Protein AF-0000000066797629 (afdb_homodimer)

Structure (mmCIF, N/CA/C/O backbone):
data_AF-0000000066797629-model_v1
#
loop_
_entity.id
_entity.type
_entity.pdbx_description
1 polymer 'Uncharacterized protein'
#
loop_
_atom_site.group_PDB
_atom_site.id
_atom_site.type_symbol
_atom_site.label_atom_id
_atom_site.label_alt_id
_atom_site.label_comp_id
_atom_site.label_asym_id
_atom_site.label_entity_id
_atom_site.label_seq_id
_atom_site.pdbx_PDB_ins_code
_atom_site.Cartn_x
_atom_site.Cartn_y
_atom_site.Cartn_z
_atom_site.occupancy
_atom_site.B_iso_or_equiv
_atom_site.auth_seq_id
_atom_site.auth_comp_id
_atom_site.auth_asym_id
_atom_site.auth_atom_id
_atom_site.pdbx_PDB_model_num
ATOM 1 N N . MET A 1 1 ? 19.047 -12.133 -10.508 1 93.31 1 MET A N 1
ATOM 2 C CA . MET A 1 1 ? 18.156 -11.031 -10.859 1 93.31 1 MET A CA 1
ATOM 3 C C . MET A 1 1 ? 17.016 -10.922 -9.852 1 93.31 1 MET A C 1
ATOM 5 O O . MET A 1 1 ? 16.672 -9.82 -9.406 1 93.31 1 MET A O 1
ATOM 9 N N . TYR A 1 2 ? 16.688 -12.023 -9.25 1 95.62 2 TYR A N 1
ATOM 10 C CA . TYR A 1 2 ? 15.602 -12.023 -8.266 1 95.62 2 TYR A CA 1
ATOM 11 C C . TYR A 1 2 ? 15.984 -11.227 -7.027 1 95.62 2 TYR A C 1
ATOM 13 O O . TYR A 1 2 ? 15.273 -10.305 -6.629 1 95.62 2 TYR A O 1
ATOM 21 N N . PHE A 1 3 ? 17.141 -11.43 -6.496 1 96.25 3 PHE A N 1
ATOM 22 C CA . PHE A 1 3 ? 17.547 -10.812 -5.234 1 96.25 3 PHE A CA 1
ATOM 23 C C . PHE A 1 3 ? 17.859 -9.328 -5.434 1 96.25 3 PHE A C 1
ATOM 25 O O . PHE A 1 3 ? 17.609 -8.516 -4.535 1 96.25 3 PHE A O 1
ATOM 32 N N . VAL A 1 4 ? 18.375 -8.969 -6.559 1 96.94 4 VAL A N 1
ATOM 33 C CA . VAL A 1 4 ? 18.656 -7.562 -6.84 1 96.94 4 VAL A CA 1
ATOM 34 C C . VAL A 1 4 ? 17.344 -6.773 -6.844 1 96.94 4 VAL A C 1
ATOM 36 O O . VAL A 1 4 ? 17.234 -5.723 -6.207 1 96.94 4 VAL A O 1
ATOM 39 N N . LEU A 1 5 ? 16.375 -7.312 -7.5 1 98.06 5 LEU A N 1
ATOM 40 C CA . LEU A 1 5 ? 15.062 -6.664 -7.543 1 98.06 5 LEU A CA 1
ATOM 41 C C . LEU A 1 5 ? 14.43 -6.629 -6.156 1 98.06 5 LEU A C 1
ATOM 43 O O . LEU A 1 5 ? 13.867 -5.605 -5.754 1 98.06 5 LEU A O 1
ATOM 47 N N . ALA A 1 6 ? 14.555 -7.73 -5.477 1 97.75 6 ALA A N 1
ATOM 48 C CA . ALA A 1 6 ? 13.977 -7.812 -4.137 1 97.75 6 ALA A CA 1
ATOM 49 C C . ALA A 1 6 ? 14.602 -6.781 -3.205 1 97.75 6 ALA A C 1
ATOM 51 O O . ALA A 1 6 ? 13.898 -6.07 -2.486 1 97.75 6 ALA A O 1
ATOM 52 N N . ILE A 1 7 ? 15.875 -6.688 -3.236 1 97.5 7 ILE A N 1
ATOM 53 C CA . ILE A 1 7 ? 16.594 -5.77 -2.361 1 97.5 7 ILE A CA 1
ATOM 54 C C . ILE A 1 7 ? 16.203 -4.328 -2.695 1 97.5 7 ILE A C 1
ATOM 56 O O . ILE A 1 7 ? 15.953 -3.521 -1.798 1 97.5 7 ILE A O 1
ATOM 60 N N . PHE A 1 8 ? 16.141 -4.012 -3.883 1 97.62 8 PHE A N 1
ATOM 61 C CA . PHE A 1 8 ? 15.797 -2.645 -4.262 1 97.62 8 PHE A CA 1
ATOM 62 C C . PHE A 1 8 ? 14.352 -2.33 -3.906 1 97.62 8 PHE A C 1
ATOM 64 O O . PHE A 1 8 ? 14.023 -1.195 -3.553 1 97.62 8 PHE A O 1
ATOM 71 N N . THR A 1 9 ? 13.516 -3.316 -4.078 1 98.19 9 THR A N 1
ATOM 72 C CA . THR A 1 9 ? 12.133 -3.131 -3.656 1 98.19 9 THR A CA 1
ATOM 73 C C . THR A 1 9 ? 12.062 -2.85 -2.158 1 98.19 9 THR A C 1
ATOM 75 O O . THR A 1 9 ? 11.281 -1.998 -1.72 1 98.19 9 THR A O 1
ATOM 78 N N . ILE A 1 10 ? 12.891 -3.514 -1.388 1 98 10 ILE A N 1
ATOM 79 C CA . ILE A 1 10 ? 12.961 -3.279 0.051 1 98 10 ILE A CA 1
ATOM 80 C C . ILE A 1 10 ? 13.469 -1.866 0.321 1 98 10 ILE A C 1
ATOM 82 O O . ILE A 1 10 ? 12.961 -1.176 1.208 1 98 10 ILE A O 1
ATOM 86 N N . ILE A 1 11 ? 14.414 -1.466 -0.438 1 97.19 11 ILE A N 1
ATOM 87 C CA . ILE A 1 11 ? 14.938 -0.111 -0.299 1 97.19 11 ILE A CA 1
ATOM 88 C C . ILE A 1 11 ? 13.828 0.902 -0.57 1 97.19 11 ILE A C 1
ATOM 90 O O . ILE A 1 11 ? 13.617 1.831 0.214 1 97.19 11 ILE A O 1
ATOM 94 N N . SER A 1 12 ? 13.125 0.699 -1.649 1 97.31 12 SER A N 1
ATOM 95 C CA . SER A 1 12 ? 12.016 1.578 -2 1 97.31 12 SER A CA 1
ATOM 96 C C . SER A 1 12 ? 10.977 1.629 -0.885 1 97.31 12 SER A C 1
ATOM 98 O O . SER A 1 12 ? 10.516 2.709 -0.51 1 97.31 12 SER A O 1
ATOM 100 N N . ALA A 1 13 ? 10.664 0.461 -0.376 1 97.94 13 ALA A N 1
ATOM 101 C CA . ALA A 1 13 ? 9.672 0.378 0.692 1 97.94 13 ALA A CA 1
ATOM 102 C C . ALA A 1 13 ? 10.195 1.013 1.978 1 97.94 13 ALA A C 1
ATOM 104 O O . ALA A 1 13 ? 9.43 1.607 2.74 1 97.94 13 ALA A O 1
ATOM 105 N N . SER A 1 14 ? 11.477 0.917 2.23 1 96.81 14 SER A N 1
ATOM 106 C CA . SER A 1 14 ? 12.086 1.516 3.412 1 96.81 14 SER A CA 1
ATOM 107 C C . SER A 1 14 ? 12.047 3.039 3.342 1 96.81 14 SER A C 1
ATOM 109 O O . SER A 1 14 ? 11.828 3.707 4.355 1 96.81 14 SER A O 1
ATOM 111 N N . VAL A 1 15 ? 12.297 3.535 2.213 1 95.19 15 VAL A N 1
ATOM 112 C CA . VAL A 1 15 ? 12.242 4.98 2.018 1 95.19 15 VAL A CA 1
ATOM 113 C C . VAL A 1 15 ? 10.828 5.484 2.312 1 95.19 15 VAL A C 1
ATOM 115 O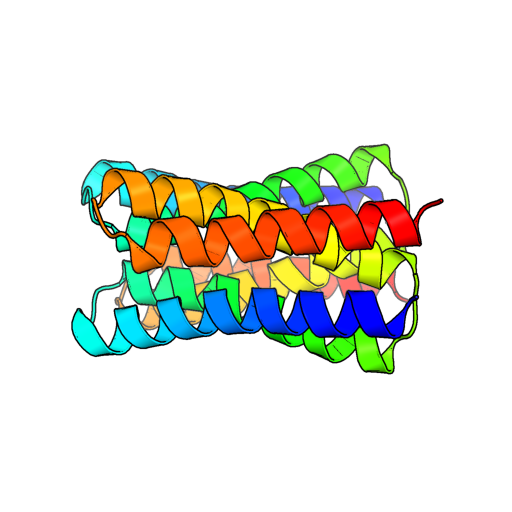 O . VAL A 1 15 ? 10.656 6.461 3.043 1 95.19 15 VAL A O 1
ATOM 118 N N . SER A 1 16 ? 9.844 4.848 1.756 1 95.62 16 SER A N 1
ATOM 119 C CA . SER A 1 16 ? 8.453 5.219 1.995 1 95.62 16 SER A CA 1
ATOM 120 C C . SER A 1 16 ? 8.102 5.133 3.479 1 95.62 16 SER A C 1
ATOM 122 O O . SER A 1 16 ? 7.473 6.039 4.023 1 95.62 16 SER A O 1
ATOM 124 N N . LEU A 1 17 ? 8.531 4.047 4.098 1 96.06 17 LEU A N 1
ATOM 125 C CA . LEU A 1 17 ? 8.281 3.867 5.523 1 96.06 17 LEU A CA 1
ATOM 126 C C . LEU A 1 17 ? 9 4.938 6.336 1 96.06 17 LEU A C 1
ATOM 128 O O . LEU A 1 17 ? 8.43 5.484 7.289 1 96.06 17 LEU A O 1
ATOM 132 N N . GLY A 1 18 ? 10.203 5.188 5.926 1 94.31 18 GLY A N 1
ATOM 133 C CA . GLY A 1 18 ? 10.953 6.227 6.605 1 94.31 18 GLY A CA 1
ATOM 134 C C . GLY A 1 18 ? 10.258 7.578 6.582 1 94.31 18 GLY A C 1
ATOM 135 O O . GLY A 1 18 ? 10.164 8.25 7.609 1 94.31 18 GLY A O 1
ATOM 136 N N . TYR A 1 19 ? 9.766 7.992 5.488 1 91.75 19 TYR A N 1
ATOM 137 C CA . TYR A 1 19 ? 9.031 9.25 5.355 1 91.75 19 TYR A CA 1
ATOM 138 C C . TYR A 1 19 ? 7.789 9.25 6.234 1 91.75 19 TYR A C 1
ATOM 140 O O . TYR A 1 19 ? 7.457 10.266 6.852 1 91.75 19 TYR A O 1
ATOM 148 N N . SER A 1 20 ? 7.109 8.188 6.258 1 94.19 20 SER A N 1
ATOM 149 C CA . SER A 1 20 ? 5.883 8.109 7.039 1 94.19 20 SER A CA 1
ATOM 150 C C . SER A 1 20 ? 6.172 8.18 8.531 1 94.19 20 SER A C 1
ATOM 152 O O . SER A 1 20 ? 5.426 8.812 9.289 1 94.19 20 SER A O 1
ATOM 154 N N . ILE A 1 21 ? 7.234 7.535 8.953 1 94.62 21 ILE A N 1
ATOM 155 C CA . ILE A 1 21 ? 7.629 7.59 10.359 1 94.62 21 ILE A CA 1
ATOM 156 C C . ILE A 1 21 ? 8.016 9.016 10.734 1 94.62 21 ILE A C 1
ATOM 158 O O . ILE A 1 21 ? 7.629 9.516 11.789 1 94.62 21 ILE A O 1
ATOM 162 N N . GLN A 1 22 ? 8.758 9.656 9.859 1 92.75 22 GLN A N 1
ATOM 163 C CA . GLN A 1 22 ? 9.148 11.039 10.086 1 92.75 22 GLN A CA 1
ATOM 164 C C . GLN A 1 22 ? 7.934 11.953 10.18 1 92.75 22 GLN A C 1
ATOM 166 O O . GLN A 1 22 ? 7.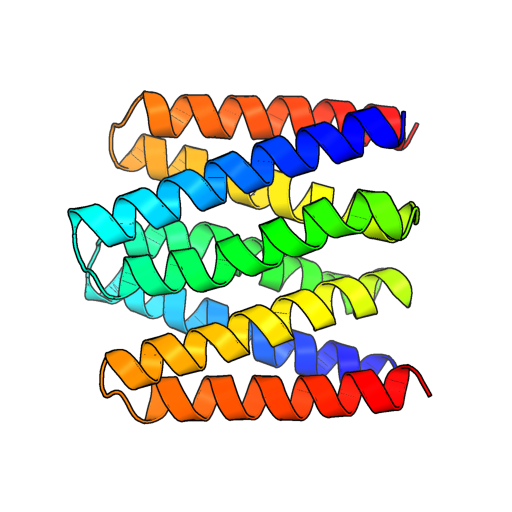891 12.859 11.016 1 92.75 22 GLN A O 1
ATOM 171 N N . ALA A 1 23 ? 6.961 11.75 9.32 1 91.19 23 ALA A N 1
ATOM 172 C CA . ALA A 1 23 ? 5.734 12.547 9.336 1 91.19 23 ALA A CA 1
ATOM 173 C C . ALA A 1 23 ? 4.977 12.367 10.648 1 91.19 23 ALA A C 1
ATOM 175 O O . ALA A 1 23 ? 4.422 13.32 11.188 1 91.19 23 ALA A O 1
ATOM 176 N N . CYS A 1 24 ? 4.953 11.164 11.203 1 92.12 24 CYS A N 1
ATOM 177 C CA . CYS A 1 24 ? 4.289 10.875 12.469 1 92.12 24 CYS A CA 1
ATOM 178 C C . CYS A 1 24 ? 5.004 11.555 13.625 1 92.12 24 CYS A C 1
ATOM 180 O O . CYS A 1 24 ? 4.359 12.062 14.547 1 92.12 24 CYS A O 1
ATOM 182 N N . ALA A 1 25 ? 6.281 11.594 13.531 1 92.62 25 ALA A N 1
ATOM 183 C CA . ALA A 1 25 ? 7.09 12.172 14.602 1 92.62 25 ALA A CA 1
ATOM 184 C C . ALA A 1 25 ? 7.035 13.695 14.578 1 92.62 25 ALA A C 1
ATOM 186 O O . ALA A 1 25 ? 7.031 14.336 15.633 1 92.62 25 ALA A O 1
ATOM 187 N N . SER A 1 26 ? 6.871 14.289 13.406 1 88.88 26 SER A N 1
ATOM 188 C CA . SER A 1 26 ? 6.973 15.742 13.281 1 88.88 26 SER A CA 1
ATOM 189 C C . SER A 1 26 ? 5.609 16.406 13.422 1 88.88 26 SER A C 1
ATOM 191 O O . SER A 1 26 ? 5.504 17.531 13.93 1 88.88 26 SER A O 1
ATOM 193 N N . SER A 1 27 ? 4.535 15.938 13 1 84.12 27 SER A N 1
ATOM 194 C CA . SER A 1 27 ? 3.271 16.656 12.938 1 84.12 27 SER A CA 1
ATOM 195 C C . SER A 1 27 ? 2.229 16.047 13.859 1 84.12 27 SER A C 1
ATOM 197 O O . SER A 1 27 ? 1.286 16.719 14.281 1 84.12 27 SER A O 1
ATOM 199 N N . HIS A 1 28 ? 2.33 14.875 14.328 1 82.56 28 HIS A N 1
ATOM 200 C CA . HIS A 1 28 ? 1.327 14.125 15.07 1 82.56 28 HIS A CA 1
ATOM 201 C C . HIS A 1 28 ? -0.043 14.227 14.406 1 82.56 28 HIS A C 1
ATOM 203 O O . HIS A 1 28 ? -1.065 14.289 15.094 1 82.56 28 HIS A O 1
ATOM 209 N N . ASN A 1 29 ? -0.06 14.43 13.125 1 89 29 ASN A N 1
ATOM 210 C CA . ASN A 1 29 ? -1.275 14.5 12.32 1 89 29 ASN A CA 1
ATOM 211 C C . ASN A 1 29 ? -1.834 13.109 12.031 1 89 29 ASN A C 1
ATOM 213 O O . ASN A 1 29 ? -1.077 12.172 11.758 1 89 29 ASN A O 1
ATOM 217 N N . ILE A 1 30 ? -3.115 13.023 12.023 1 91.44 30 ILE A N 1
ATOM 218 C CA . ILE A 1 30 ? -3.795 11.742 11.859 1 91.44 30 ILE A CA 1
ATOM 219 C C . ILE A 1 30 ? -3.506 11.18 10.477 1 91.44 30 ILE A C 1
ATOM 221 O O . ILE A 1 30 ? -3.365 9.969 10.305 1 91.44 30 ILE A O 1
ATOM 225 N N . ASN A 1 31 ? -3.391 12.016 9.539 1 92.62 31 ASN A N 1
ATOM 226 C CA . ASN A 1 31 ? -3.102 11.578 8.172 1 92.62 31 ASN A CA 1
ATOM 227 C C . ASN A 1 31 ? -1.725 10.93 8.07 1 92.62 31 ASN A C 1
ATOM 229 O O . ASN A 1 31 ? -1.511 10.047 7.242 1 92.62 31 ASN A O 1
ATOM 233 N N . ALA A 1 32 ? -0.831 11.352 8.922 1 93.38 32 ALA A N 1
ATOM 234 C CA . ALA A 1 32 ? 0.488 10.719 8.961 1 93.38 32 ALA A CA 1
ATOM 235 C C . ALA A 1 32 ? 0.395 9.281 9.461 1 93.38 32 ALA A C 1
ATOM 237 O O . ALA A 1 32 ? 1.104 8.398 8.969 1 93.38 32 ALA A O 1
ATOM 238 N N . TYR A 1 33 ? -0.462 9.086 10.359 1 94.31 33 TYR A N 1
ATOM 239 C CA . TYR A 1 33 ? -0.668 7.734 10.875 1 94.31 33 TYR A CA 1
ATOM 240 C C . TYR A 1 33 ? -1.281 6.832 9.805 1 94.31 33 TYR A C 1
ATOM 242 O O . TYR A 1 33 ? -0.933 5.652 9.703 1 94.31 33 TYR A O 1
ATOM 250 N N . TYR A 1 34 ? -2.104 7.398 9.031 1 93.56 34 TYR A N 1
ATOM 251 C CA . TYR A 1 34 ? -2.697 6.621 7.949 1 93.56 34 TYR A CA 1
ATOM 252 C C . TYR A 1 34 ? -1.669 6.32 6.867 1 93.56 34 TYR A C 1
ATOM 254 O O . TYR A 1 34 ? -1.696 5.246 6.262 1 93.56 34 TYR A O 1
ATOM 262 N N . ALA A 1 35 ? -0.84 7.238 6.605 1 94.12 35 ALA A N 1
ATOM 263 C CA . ALA A 1 35 ? 0.252 6.969 5.676 1 94.12 35 ALA A CA 1
ATOM 264 C C . ALA A 1 35 ? 1.147 5.844 6.188 1 94.12 35 ALA A C 1
ATOM 266 O O . ALA A 1 35 ? 1.582 4.988 5.418 1 94.12 35 ALA A O 1
ATOM 267 N N . LEU A 1 36 ? 1.369 5.828 7.449 1 95 36 LEU A N 1
ATOM 268 C CA . LEU A 1 36 ? 2.178 4.789 8.078 1 95 36 LEU A CA 1
ATOM 269 C C . LEU A 1 36 ? 1.483 3.434 7.996 1 95 36 LEU A C 1
ATOM 271 O O . LEU A 1 36 ? 2.135 2.41 7.773 1 95 36 LEU A O 1
ATOM 275 N N . SER A 1 37 ? 0.22 3.467 8.141 1 96 37 SER A N 1
ATOM 276 C CA . SER A 1 37 ? -0.553 2.23 8.102 1 96 37 SER A CA 1
ATOM 277 C C . SER A 1 37 ? -0.473 1.571 6.727 1 96 37 SER A C 1
ATOM 279 O O . SER A 1 37 ? -0.645 0.356 6.605 1 96 37 SER A O 1
ATOM 281 N N . ARG A 1 38 ? -0.206 2.24 5.656 1 96.69 38 ARG A N 1
ATOM 282 C CA . ARG A 1 38 ? -0.088 1.702 4.305 1 96.69 38 ARG A CA 1
ATOM 283 C C . ARG A 1 38 ? 1.36 1.353 3.98 1 96.69 38 ARG A C 1
ATOM 285 O O . ARG A 1 38 ? 1.628 0.351 3.314 1 96.69 38 ARG A O 1
ATOM 292 N N . SER A 1 39 ? 2.266 2.076 4.594 1 97.69 39 SER A N 1
ATOM 293 C CA . SER A 1 39 ? 3.682 1.891 4.297 1 97.69 39 SER A CA 1
ATOM 294 C C . SER A 1 39 ? 4.242 0.672 5.02 1 97.69 39 SER A C 1
ATOM 296 O O . SER A 1 39 ? 5.082 -0.048 4.477 1 97.69 39 SER A O 1
ATOM 298 N N . LEU A 1 40 ? 3.752 0.447 6.172 1 97.44 40 LEU A N 1
ATOM 299 C CA . LEU A 1 40 ? 4.277 -0.65 6.98 1 97.44 40 LEU A CA 1
ATOM 300 C C . LEU A 1 40 ? 3.967 -1.996 6.336 1 97.44 40 LEU A C 1
ATOM 302 O O . LEU A 1 40 ? 4.859 -2.83 6.164 1 97.44 40 LEU A O 1
ATOM 306 N N . PRO A 1 41 ? 2.754 -2.234 5.945 1 98.06 41 PRO A N 1
ATOM 307 C CA . PRO A 1 41 ? 2.469 -3.508 5.277 1 98.06 41 PRO A CA 1
ATOM 308 C C . PRO A 1 41 ? 3.287 -3.703 4.004 1 98.06 41 PRO A C 1
ATOM 310 O O . PRO A 1 41 ? 3.789 -4.801 3.752 1 98.06 41 PRO A O 1
ATOM 313 N N . LEU A 1 42 ? 3.43 -2.688 3.221 1 97.94 42 LEU A N 1
ATOM 314 C CA . LEU A 1 42 ? 4.207 -2.789 1.992 1 97.94 42 LEU A CA 1
ATOM 315 C C . LEU A 1 42 ? 5.66 -3.141 2.297 1 97.94 42 LEU A C 1
ATOM 317 O O . LEU A 1 42 ? 6.27 -3.955 1.599 1 97.94 42 LEU A O 1
ATOM 321 N N . PHE A 1 43 ? 6.18 -2.561 3.375 1 98.31 43 PHE A N 1
ATOM 322 C CA . PHE A 1 43 ? 7.547 -2.861 3.791 1 98.31 43 PHE A CA 1
ATOM 323 C C . PHE A 1 43 ? 7.668 -4.316 4.234 1 98.31 43 PHE A C 1
ATOM 325 O O . PHE A 1 43 ? 8.602 -5.012 3.838 1 98.31 43 PHE A O 1
ATOM 332 N N . LEU A 1 44 ? 6.746 -4.746 4.992 1 98.06 44 LEU A N 1
ATOM 333 C CA . LEU A 1 44 ? 6.754 -6.121 5.48 1 98.06 44 LEU A CA 1
ATOM 334 C C . LEU A 1 44 ? 6.672 -7.109 4.324 1 98.06 44 LEU A C 1
ATOM 336 O O . LEU A 1 44 ? 7.41 -8.102 4.297 1 98.06 44 LEU A O 1
ATOM 340 N N . LEU A 1 45 ? 5.816 -6.84 3.373 1 97.69 45 LEU A N 1
ATOM 341 C CA . LEU A 1 45 ? 5.672 -7.727 2.223 1 97.69 45 LEU A CA 1
ATOM 342 C C . LEU A 1 45 ? 6.941 -7.727 1.376 1 97.69 45 LEU A C 1
ATOM 344 O O . LEU A 1 45 ? 7.332 -8.758 0.832 1 97.69 45 LEU A O 1
ATOM 348 N N . ALA A 1 46 ? 7.543 -6.559 1.301 1 98.06 46 ALA A N 1
ATOM 349 C CA . ALA A 1 46 ? 8.812 -6.496 0.575 1 98.06 46 ALA A CA 1
ATOM 350 C C . ALA A 1 46 ? 9.867 -7.379 1.237 1 98.06 46 ALA A C 1
ATOM 352 O O . ALA A 1 46 ? 10.594 -8.102 0.556 1 98.06 46 ALA A O 1
ATOM 353 N N . ILE A 1 47 ? 9.961 -7.348 2.541 1 97.5 47 ILE A N 1
ATOM 354 C CA . ILE A 1 47 ? 10.906 -8.172 3.277 1 97.5 47 ILE A CA 1
ATOM 355 C C . ILE A 1 47 ? 10.578 -9.648 3.07 1 97.5 47 ILE A C 1
ATOM 357 O O . ILE A 1 47 ? 11.477 -10.477 2.885 1 97.5 47 ILE A O 1
ATOM 361 N N . PHE A 1 48 ? 9.32 -9.93 3.023 1 96.5 48 PHE A N 1
ATOM 362 C CA . PHE A 1 48 ? 8.883 -11.312 2.912 1 96.5 48 PHE A CA 1
ATOM 363 C C . PHE A 1 48 ? 9.211 -11.875 1.535 1 96.5 48 PHE A C 1
ATOM 365 O O . PHE A 1 48 ? 9.242 -13.094 1.349 1 96.5 48 PHE A O 1
ATOM 372 N N . SER A 1 49 ? 9.383 -11.008 0.582 1 95.69 49 SER A N 1
ATOM 373 C CA . SER A 1 49 ? 9.758 -11.469 -0.75 1 95.69 49 SER A CA 1
ATOM 374 C C . SER A 1 49 ? 11.086 -12.219 -0.721 1 95.69 49 SER A C 1
ATOM 376 O O . SER A 1 49 ? 11.352 -13.047 -1.595 1 95.69 49 SER A O 1
ATOM 378 N N . LEU A 1 50 ? 11.922 -11.961 0.283 1 94.75 50 LEU A N 1
ATOM 379 C CA . LEU A 1 50 ? 13.203 -12.641 0.417 1 94.75 50 LEU A CA 1
ATOM 380 C C . LEU A 1 50 ? 13.008 -14.078 0.883 1 94.75 50 LEU A C 1
ATOM 382 O O . LEU A 1 50 ? 13.883 -14.93 0.668 1 94.75 50 LEU A O 1
ATOM 386 N N . VAL A 1 51 ? 11.914 -14.359 1.507 1 92.25 51 VAL A N 1
ATOM 387 C CA . VAL A 1 51 ? 11.664 -15.664 2.109 1 92.25 51 VAL A CA 1
ATOM 388 C C . VAL A 1 51 ? 10.805 -16.516 1.177 1 92.25 51 VAL A C 1
ATOM 390 O O . VAL A 1 51 ? 11.094 -17.688 0.951 1 92.25 51 VAL A O 1
ATOM 393 N N . ILE A 1 52 ? 9.758 -16 0.6 1 87.69 52 ILE A N 1
ATOM 394 C CA . ILE A 1 52 ? 8.789 -16.734 -0.205 1 87.69 52 ILE A CA 1
ATOM 395 C C . ILE A 1 52 ? 9.414 -17.125 -1.542 1 87.69 52 ILE A C 1
ATOM 397 O O . ILE A 1 52 ? 9.086 -18.172 -2.104 1 87.69 52 ILE A O 1
ATOM 401 N N . HIS A 1 53 ? 10.312 -16.469 -2.035 1 90.62 53 HIS A N 1
ATOM 402 C CA . HIS A 1 53 ? 11.016 -16.688 -3.299 1 90.62 53 HIS A CA 1
ATOM 403 C C . HIS A 1 53 ? 10.031 -17 -4.422 1 90.62 53 HIS A C 1
ATOM 405 O O . HIS A 1 53 ? 10.188 -18 -5.129 1 90.62 53 HIS A O 1
ATOM 411 N N . SER A 1 54 ? 8.969 -16.297 -4.59 1 94.38 54 SER A N 1
ATOM 412 C CA . SER A 1 54 ? 7.992 -16.359 -5.668 1 94.38 54 SER A CA 1
ATOM 413 C C . SER A 1 54 ? 8.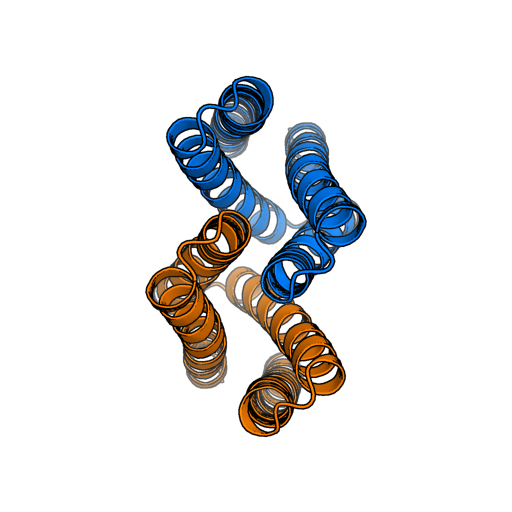109 -15.141 -6.586 1 94.38 54 SER A C 1
ATOM 415 O O . SER A 1 54 ? 8.086 -14 -6.121 1 94.38 54 SER A O 1
ATOM 417 N N . ALA A 1 55 ? 8.25 -15.523 -7.859 1 95.44 55 ALA A N 1
ATOM 418 C CA . ALA A 1 55 ? 8.422 -14.445 -8.836 1 95.44 55 ALA A CA 1
ATOM 419 C C . ALA A 1 55 ? 7.188 -13.539 -8.867 1 95.44 55 ALA A C 1
ATOM 421 O O . ALA A 1 55 ? 7.312 -12.312 -8.891 1 95.44 55 ALA A O 1
ATOM 422 N N . ILE A 1 56 ? 6.031 -14.109 -8.859 1 95.56 56 ILE A N 1
ATOM 423 C CA . ILE A 1 56 ? 4.793 -13.344 -8.961 1 95.56 56 ILE A CA 1
ATOM 424 C C . ILE A 1 56 ? 4.629 -12.469 -7.723 1 95.56 56 ILE A C 1
ATOM 426 O O . ILE A 1 56 ? 4.188 -11.32 -7.82 1 95.56 56 ILE A O 1
ATOM 430 N N . PHE A 1 57 ? 4.965 -12.992 -6.59 1 96.06 57 PHE A N 1
ATOM 431 C CA . PHE A 1 57 ? 4.93 -12.234 -5.344 1 96.06 57 PHE A CA 1
ATOM 432 C C . PHE A 1 57 ? 5.824 -11 -5.43 1 96.06 57 PHE A C 1
ATOM 434 O O . PHE A 1 57 ? 5.375 -9.883 -5.176 1 96.06 57 PHE A O 1
ATOM 441 N N . LEU A 1 58 ? 6.996 -11.258 -5.852 1 97.38 58 LEU A N 1
ATOM 442 C CA . LEU A 1 58 ? 7.973 -10.18 -5.945 1 97.38 58 LEU A CA 1
ATOM 443 C C . LEU A 1 58 ? 7.547 -9.148 -6.988 1 97.38 58 LEU A C 1
ATOM 445 O O . LEU A 1 58 ? 7.637 -7.945 -6.746 1 97.38 58 LEU A O 1
ATOM 449 N N . ILE A 1 59 ? 7.098 -9.586 -8.109 1 97.38 59 ILE A N 1
ATOM 450 C CA . ILE A 1 59 ? 6.652 -8.688 -9.172 1 97.38 59 ILE A CA 1
ATOM 451 C C . ILE A 1 59 ? 5.504 -7.824 -8.664 1 97.38 59 ILE A C 1
ATOM 453 O O . ILE A 1 59 ? 5.469 -6.617 -8.922 1 97.38 59 ILE A O 1
ATOM 457 N N . THR A 1 60 ? 4.59 -8.375 -7.906 1 96.88 60 THR A N 1
ATOM 458 C CA . THR A 1 60 ? 3.426 -7.656 -7.391 1 96.88 60 THR A CA 1
ATOM 459 C C . THR A 1 60 ? 3.855 -6.531 -6.457 1 96.88 60 THR A C 1
ATOM 461 O O . THR A 1 60 ? 3.43 -5.387 -6.621 1 96.88 60 THR A O 1
ATOM 464 N N . ILE A 1 61 ? 4.703 -6.859 -5.535 1 97.81 61 ILE A N 1
ATOM 465 C CA . ILE A 1 61 ? 5.129 -5.855 -4.566 1 97.81 61 ILE A CA 1
ATOM 466 C C . ILE A 1 61 ? 6.012 -4.816 -5.254 1 97.81 61 ILE A C 1
ATOM 468 O O . ILE A 1 61 ? 5.965 -3.633 -4.918 1 97.81 61 ILE A O 1
ATOM 472 N N . SER A 1 62 ? 6.793 -5.242 -6.191 1 98.25 62 SER A N 1
ATOM 473 C CA . SER A 1 62 ? 7.629 -4.309 -6.938 1 98.25 62 SER A CA 1
ATOM 474 C C . SER A 1 62 ? 6.785 -3.291 -7.695 1 98.25 62 SER A C 1
ATOM 476 O O . SER A 1 62 ? 7.074 -2.092 -7.664 1 98.25 62 SER A O 1
ATOM 478 N N . ILE A 1 63 ? 5.773 -3.756 -8.312 1 97.81 63 ILE A N 1
ATOM 479 C CA . ILE A 1 63 ? 4.887 -2.854 -9.039 1 97.81 63 ILE A CA 1
ATOM 480 C C . ILE A 1 63 ? 4.227 -1.881 -8.062 1 97.81 63 ILE A C 1
ATOM 482 O O . ILE A 1 63 ? 4.133 -0.683 -8.344 1 97.81 63 ILE A O 1
ATOM 486 N N . ALA A 1 64 ? 3.762 -2.406 -6.977 1 97.81 64 ALA A N 1
ATOM 487 C CA . ALA A 1 64 ? 3.156 -1.548 -5.961 1 97.81 64 ALA A CA 1
ATOM 488 C C . ALA A 1 64 ? 4.109 -0.435 -5.543 1 97.81 64 ALA A C 1
ATOM 490 O O . ALA A 1 64 ? 3.729 0.737 -5.5 1 97.81 64 ALA A O 1
ATOM 491 N N . MET A 1 65 ? 5.316 -0.777 -5.285 1 98.12 65 MET A N 1
ATOM 492 C CA . MET A 1 65 ? 6.277 0.192 -4.766 1 98.12 65 MET A CA 1
ATOM 493 C C . MET A 1 65 ? 6.695 1.178 -5.852 1 98.12 65 MET A C 1
ATOM 495 O O . MET A 1 65 ? 6.957 2.348 -5.566 1 98.12 65 MET A O 1
ATOM 499 N N . ILE A 1 66 ? 6.809 0.736 -7.082 1 98.31 66 ILE A N 1
ATOM 500 C CA . ILE A 1 66 ? 7.113 1.633 -8.188 1 98.31 66 ILE A CA 1
ATOM 501 C C . ILE A 1 66 ? 6.035 2.709 -8.297 1 98.31 66 ILE A C 1
ATOM 503 O O . ILE A 1 66 ? 6.344 3.896 -8.414 1 98.31 66 ILE A O 1
ATOM 507 N N . LEU A 1 67 ? 4.816 2.305 -8.195 1 97.56 67 LEU A N 1
ATOM 508 C CA . LEU A 1 67 ? 3.703 3.24 -8.289 1 97.56 67 LEU A CA 1
ATOM 509 C C . LEU A 1 67 ? 3.676 4.176 -7.09 1 97.56 67 LEU A C 1
ATOM 511 O O . LEU A 1 67 ? 3.486 5.387 -7.242 1 97.56 67 LEU A O 1
ATOM 515 N N . VAL A 1 68 ? 3.859 3.641 -5.918 1 97.62 68 VAL A N 1
ATOM 516 C CA . VAL A 1 68 ? 3.854 4.43 -4.6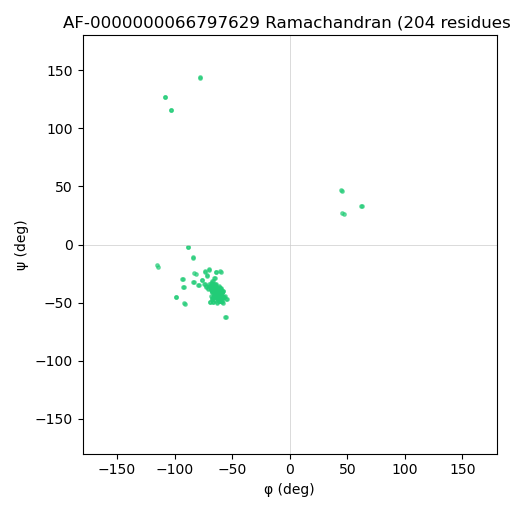91 1 97.62 68 VAL A CA 1
ATOM 517 C C . VAL A 1 68 ? 4.949 5.492 -4.754 1 97.62 68 VAL A C 1
ATOM 519 O O . VAL A 1 68 ? 4.691 6.672 -4.508 1 97.62 68 VAL A O 1
ATOM 522 N N . GLN A 1 69 ? 6.125 5.062 -5.125 1 97.56 69 GLN A N 1
ATOM 523 C CA . GLN A 1 69 ? 7.25 5.988 -5.148 1 97.56 69 GLN A CA 1
ATOM 524 C C . GLN A 1 69 ? 7.078 7.035 -6.246 1 97.56 69 GLN A C 1
ATOM 526 O O . GLN A 1 69 ? 7.477 8.188 -6.078 1 97.56 69 GLN A O 1
ATOM 531 N N . PHE A 1 70 ? 6.527 6.672 -7.312 1 97.44 70 PHE A N 1
ATOM 532 C CA . PHE A 1 70 ? 6.246 7.629 -8.375 1 97.44 70 PHE A CA 1
ATOM 533 C C . PHE A 1 70 ? 5.262 8.695 -7.902 1 97.44 70 PHE A C 1
ATOM 535 O O . PHE A 1 70 ? 5.48 9.891 -8.117 1 97.44 70 PHE A O 1
ATOM 542 N N . LEU A 1 71 ? 4.254 8.312 -7.266 1 96.75 71 LEU A N 1
ATOM 543 C CA . LEU A 1 71 ? 3.252 9.242 -6.75 1 96.75 71 LEU A CA 1
ATOM 544 C C . LEU A 1 71 ? 3.826 10.094 -5.625 1 96.75 71 LEU A C 1
ATOM 546 O O . LEU A 1 71 ? 3.5 11.281 -5.508 1 96.75 71 LEU A O 1
ATOM 550 N N . ASP A 1 72 ? 4.641 9.43 -4.824 1 96.38 72 ASP A N 1
ATOM 551 C CA . ASP A 1 72 ? 5.312 10.195 -3.779 1 96.38 72 ASP A CA 1
ATOM 552 C C . ASP A 1 72 ? 6.148 11.328 -4.375 1 96.38 72 ASP A C 1
ATOM 554 O O . ASP A 1 72 ? 6.23 12.414 -3.799 1 96.38 72 ASP A O 1
ATOM 558 N N . ALA A 1 73 ? 6.773 11.023 -5.438 1 96.19 73 ALA A N 1
ATOM 559 C CA . ALA A 1 73 ? 7.57 12.047 -6.105 1 96.19 73 ALA A CA 1
ATOM 560 C C . ALA A 1 73 ? 6.695 13.227 -6.539 1 96.19 73 ALA A C 1
ATOM 562 O O . ALA A 1 73 ? 7.109 14.383 -6.438 1 96.19 73 ALA A O 1
ATOM 563 N N . ILE A 1 74 ? 5.559 12.977 -6.996 1 95.81 74 ILE A N 1
ATOM 564 C CA . ILE A 1 74 ? 4.617 14.016 -7.406 1 95.81 74 ILE A CA 1
ATOM 565 C C . ILE A 1 74 ? 4.199 14.836 -6.191 1 95.81 74 ILE A C 1
ATOM 567 O O . ILE A 1 74 ? 4.125 16.062 -6.266 1 95.81 74 ILE A O 1
ATOM 571 N N . VAL A 1 75 ? 3.924 14.172 -5.086 1 94.44 75 VAL A N 1
ATOM 572 C CA . VAL A 1 75 ? 3.555 14.859 -3.857 1 94.44 75 VAL A CA 1
ATOM 573 C C . VAL A 1 75 ? 4.719 15.727 -3.381 1 94.44 75 VAL A C 1
ATOM 575 O O . VAL A 1 75 ? 4.52 16.859 -2.959 1 94.44 75 VAL A O 1
ATOM 578 N N . GLY A 1 76 ? 5.883 15.078 -3.479 1 93.88 76 GLY A N 1
ATOM 579 C CA . GLY A 1 76 ? 7.062 15.852 -3.129 1 93.88 76 GLY A CA 1
ATOM 580 C C . GLY A 1 76 ? 7.23 17.094 -3.977 1 93.88 76 GLY A C 1
ATOM 581 O O . GLY A 1 76 ? 7.609 18.156 -3.467 1 93.88 76 GLY A O 1
ATOM 582 N N . TYR A 1 77 ? 6.988 17 -5.238 1 93.56 77 TYR A N 1
ATOM 583 C CA . TYR A 1 77 ? 7.074 18.125 -6.156 1 93.56 77 TYR A CA 1
ATOM 584 C C . TYR A 1 77 ? 6.062 19.203 -5.797 1 93.56 77 TYR A C 1
ATOM 586 O O . TYR A 1 77 ? 6.387 20.406 -5.793 1 93.56 77 TYR A O 1
ATOM 594 N N . LYS A 1 78 ? 4.891 18.859 -5.441 1 90.94 78 LYS A N 1
ATOM 595 C CA . LYS A 1 78 ? 3.834 19.797 -5.07 1 90.94 78 LYS A CA 1
ATOM 596 C C . LYS A 1 78 ? 4.168 20.516 -3.766 1 90.94 78 LYS A C 1
ATOM 598 O O . LYS A 1 78 ? 3.787 21.672 -3.572 1 90.94 78 LYS A O 1
ATOM 603 N N . SER A 1 79 ? 4.871 19.859 -2.902 1 90.62 79 SER A N 1
ATOM 604 C CA . SER A 1 79 ? 5.238 20.438 -1.613 1 90.62 79 SER A CA 1
ATOM 605 C C . SER A 1 79 ? 6.547 21.203 -1.706 1 90.62 79 SER A C 1
ATOM 607 O O . SER A 1 79 ? 7.031 21.734 -0.707 1 90.62 79 SER A O 1
ATOM 609 N N . GLU A 1 80 ? 7.164 21.188 -2.92 1 91.31 80 GLU A N 1
ATOM 610 C CA . GLU A 1 80 ? 8.398 21.922 -3.193 1 91.31 80 GLU A CA 1
ATOM 611 C C . GLU A 1 80 ? 9.539 21.438 -2.316 1 91.31 80 GLU A C 1
ATOM 613 O O . GLU A 1 80 ? 10.328 22.234 -1.806 1 91.31 80 GLU A O 1
ATOM 618 N N . ASP A 1 81 ? 9.484 20.188 -2.051 1 90.94 81 ASP A N 1
ATOM 619 C CA . ASP A 1 81 ? 10.578 19.547 -1.331 1 90.94 81 ASP A CA 1
ATOM 620 C C . ASP A 1 81 ? 11.461 18.734 -2.281 1 90.94 81 ASP A C 1
ATOM 622 O O . ASP A 1 81 ? 11.023 17.734 -2.84 1 90.94 81 ASP A O 1
ATOM 626 N N . VAL A 1 82 ? 12.641 19.125 -2.414 1 89.94 82 VAL A N 1
ATOM 627 C CA . VAL A 1 82 ? 13.555 18.562 -3.402 1 89.94 82 VAL A CA 1
ATOM 628 C C . VAL A 1 82 ? 13.875 17.109 -3.047 1 89.94 82 VAL A C 1
ATOM 630 O O . VAL A 1 82 ? 13.844 16.234 -3.912 1 89.94 82 VAL A O 1
ATOM 633 N N . PHE A 1 83 ? 14.172 16.844 -1.804 1 89.5 83 PHE A N 1
ATOM 634 C CA . PHE A 1 83 ? 14.547 15.516 -1.359 1 89.5 83 PHE A CA 1
ATOM 635 C C . PHE A 1 83 ? 13.375 14.547 -1.483 1 89.5 83 PHE A C 1
ATOM 637 O O . PHE A 1 83 ? 13.547 13.406 -1.901 1 89.5 83 PHE A O 1
ATOM 644 N N . LYS A 1 84 ? 12.266 15.055 -1.276 1 90.88 84 LYS A N 1
ATOM 645 C CA . LYS A 1 84 ? 11.07 14.211 -1.328 1 90.88 84 LYS A CA 1
ATOM 646 C C . LYS A 1 84 ? 10.57 14.047 -2.762 1 90.88 84 LYS A C 1
ATOM 648 O O . LYS A 1 84 ? 9.711 13.219 -3.033 1 90.88 84 LYS A O 1
ATOM 653 N N . THR A 1 85 ? 11.086 14.805 -3.619 1 93.69 85 THR A N 1
ATOM 654 C CA . THR A 1 85 ? 10.75 14.672 -5.031 1 93.69 85 THR A CA 1
ATOM 655 C C . THR A 1 85 ? 11.719 13.727 -5.734 1 9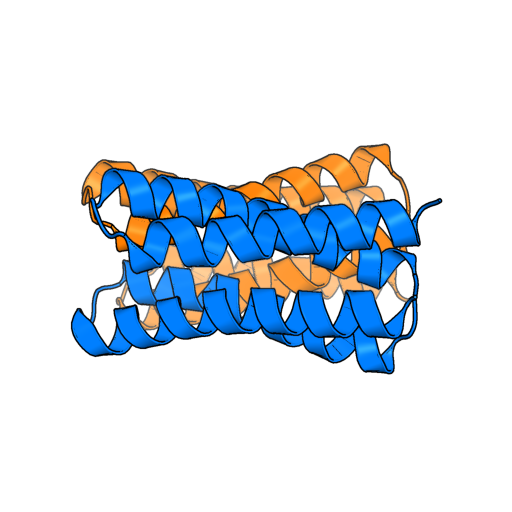3.69 85 THR A C 1
ATOM 657 O O . THR A 1 85 ? 11.312 12.703 -6.285 1 93.69 85 THR A O 1
ATOM 660 N N . TYR A 1 86 ? 12.977 13.984 -5.562 1 93.88 86 TYR A N 1
ATOM 661 C CA . TYR A 1 86 ? 13.969 13.266 -6.355 1 93.88 86 TYR A CA 1
ATOM 662 C C . TYR A 1 86 ? 14.289 11.914 -5.73 1 93.88 86 TYR A C 1
ATOM 664 O O . TYR A 1 86 ? 14.641 10.969 -6.438 1 93.88 86 TYR A O 1
ATOM 672 N N . GLY A 1 87 ? 14.234 11.82 -4.41 1 92.94 87 GLY A N 1
ATOM 673 C CA . GLY A 1 87 ? 14.453 10.539 -3.758 1 92.94 87 GLY A CA 1
ATOM 674 C C . GLY A 1 87 ? 13.516 9.453 -4.246 1 92.94 87 GLY A C 1
ATOM 675 O O . GLY A 1 87 ? 13.953 8.477 -4.867 1 92.94 87 GLY A O 1
ATOM 676 N N . PRO A 1 88 ? 12.273 9.688 -4.027 1 95.75 88 PRO A N 1
ATOM 677 C CA . PRO A 1 88 ? 11.281 8.711 -4.488 1 95.75 88 PRO A CA 1
ATOM 678 C C . PRO A 1 88 ? 11.289 8.523 -6.008 1 95.75 88 PRO A C 1
ATOM 680 O O . PRO A 1 88 ? 11.086 7.414 -6.5 1 95.75 88 PRO A O 1
ATOM 683 N N . LEU A 1 89 ? 11.516 9.555 -6.75 1 96.38 89 LEU A N 1
ATOM 684 C CA . LEU A 1 89 ? 11.57 9.445 -8.203 1 96.38 89 LEU A CA 1
ATOM 685 C C . LEU A 1 89 ? 12.695 8.516 -8.641 1 96.38 89 LEU A C 1
ATOM 687 O O . LEU A 1 89 ? 12.492 7.637 -9.484 1 96.38 89 LEU A O 1
ATOM 691 N N . ALA A 1 90 ? 13.836 8.734 -8.062 1 96 90 ALA A N 1
ATOM 692 C CA . ALA A 1 90 ? 14.984 7.895 -8.391 1 96 90 ALA A CA 1
ATOM 693 C C . ALA A 1 90 ? 14.711 6.434 -8.047 1 96 90 ALA A C 1
ATOM 695 O O . ALA A 1 90 ? 14.992 5.539 -8.852 1 96 90 ALA A O 1
ATOM 696 N N . THR A 1 91 ? 14.188 6.227 -6.895 1 96.31 91 THR A N 1
ATOM 697 C CA . THR A 1 91 ? 13.906 4.859 -6.477 1 96.31 91 THR A CA 1
ATOM 698 C C . THR A 1 91 ? 12.859 4.219 -7.387 1 96.31 91 THR A C 1
ATOM 700 O O . THR A 1 91 ? 12.969 3.039 -7.73 1 96.31 91 THR A O 1
ATOM 703 N N . SER A 1 92 ? 11.867 4.973 -7.797 1 97.44 92 SER A N 1
ATOM 704 C CA . SER A 1 92 ? 10.82 4.445 -8.672 1 97.44 92 SER A CA 1
ATOM 705 C C . SER A 1 92 ? 11.383 4.059 -10.031 1 97.44 92 SER A C 1
ATOM 707 O O . SER A 1 92 ? 11.078 2.982 -10.555 1 97.44 92 SER A O 1
ATOM 709 N N . VAL A 1 93 ? 12.227 4.863 -10.562 1 97.56 93 VAL A N 1
ATOM 710 C CA . VAL A 1 93 ? 12.781 4.641 -11.891 1 97.56 93 VAL A CA 1
ATOM 711 C C . VAL A 1 93 ? 13.719 3.439 -11.859 1 97.56 93 VAL A C 1
ATOM 713 O O . VAL A 1 93 ? 13.641 2.555 -12.719 1 97.56 93 VAL A O 1
ATOM 716 N N . VAL A 1 94 ? 14.609 3.436 -10.922 1 97.88 94 VAL A N 1
ATOM 717 C CA . VAL A 1 94 ? 15.555 2.328 -10.82 1 97.88 94 VAL A CA 1
ATOM 718 C C . VAL A 1 94 ? 14.797 1.022 -10.594 1 97.88 94 VAL A C 1
ATOM 720 O O . VAL A 1 94 ? 15.102 0.003 -11.219 1 97.88 94 VAL A O 1
ATOM 723 N N . ASN A 1 95 ? 13.789 1.077 -9.664 1 98.44 95 ASN A N 1
ATOM 724 C CA . ASN A 1 95 ? 12.977 -0.11 -9.414 1 98.44 95 ASN A CA 1
ATOM 725 C C . ASN A 1 95 ? 12.258 -0.575 -10.68 1 98.44 95 ASN A C 1
ATOM 727 O O . ASN A 1 95 ? 12.156 -1.776 -10.938 1 98.44 95 ASN A O 1
ATOM 731 N N . LEU A 1 96 ? 11.797 0.348 -11.484 1 98.06 96 LEU A N 1
ATOM 732 C CA . LEU A 1 96 ? 11.117 0.022 -12.734 1 98.06 96 LEU A CA 1
ATOM 733 C C . LEU A 1 96 ? 12.078 -0.64 -13.719 1 98.06 96 LEU A C 1
ATOM 735 O O . LEU A 1 96 ? 11.742 -1.65 -14.336 1 98.06 96 LEU A O 1
ATOM 739 N N . ILE A 1 97 ? 13.219 -0.107 -13.812 1 98.31 97 ILE A N 1
ATOM 740 C CA . ILE A 1 97 ? 14.227 -0.668 -14.711 1 98.31 97 ILE A CA 1
ATOM 741 C C . ILE A 1 97 ? 14.57 -2.09 -14.273 1 98.31 97 ILE A C 1
ATOM 743 O O . ILE A 1 97 ? 14.617 -3.004 -15.094 1 98.31 97 ILE A O 1
ATOM 747 N N . LEU A 1 98 ? 14.812 -2.256 -13 1 98.44 98 LEU A N 1
ATOM 748 C CA . LEU A 1 98 ? 15.156 -3.57 -12.477 1 98.44 98 LEU A CA 1
ATOM 749 C C . LEU A 1 98 ? 14.023 -4.562 -12.703 1 98.44 98 LEU A C 1
ATOM 751 O O . LEU A 1 98 ? 14.266 -5.738 -12.984 1 98.44 98 LEU A O 1
ATOM 755 N N . LEU A 1 99 ? 12.773 -4.098 -12.531 1 98.06 99 LEU A N 1
ATOM 756 C CA . LEU A 1 99 ? 11.633 -4.965 -12.789 1 98.06 99 LEU A CA 1
ATOM 757 C C . LEU A 1 99 ? 11.594 -5.395 -14.25 1 98.06 99 LEU A C 1
ATOM 759 O O . LEU A 1 99 ? 11.359 -6.566 -14.555 1 98.06 99 LEU A O 1
ATOM 763 N N . ILE A 1 100 ? 11.805 -4.469 -15.156 1 97.88 100 ILE A N 1
ATOM 764 C CA . ILE A 1 100 ? 11.805 -4.766 -16.578 1 97.88 100 ILE A CA 1
ATOM 765 C C . ILE A 1 100 ? 12.898 -5.785 -16.891 1 97.88 100 ILE A C 1
ATOM 767 O O . ILE A 1 100 ? 12.664 -6.75 -17.625 1 97.88 100 ILE A O 1
ATOM 771 N N . VAL A 1 101 ? 14.086 -5.609 -16.344 1 97.25 101 VAL A N 1
ATOM 772 C CA . VAL A 1 101 ? 15.195 -6.539 -16.562 1 97.25 101 VAL A CA 1
ATOM 773 C C . VAL A 1 101 ? 14.828 -7.914 -16.016 1 97.25 101 VAL A C 1
ATOM 775 O O . VAL A 1 101 ? 15.164 -8.938 -16.609 1 97.25 101 VAL A O 1
ATOM 778 N N . PHE A 1 102 ? 14.164 -7.914 -14.875 1 97.06 102 PHE A N 1
ATOM 779 C CA . PHE A 1 102 ? 13.75 -9.164 -14.242 1 97.06 102 PHE A CA 1
ATOM 780 C C . PHE A 1 102 ? 12.742 -9.898 -15.117 1 97.06 102 PHE A C 1
ATOM 782 O O . PHE A 1 102 ? 12.758 -11.133 -15.18 1 97.06 102 PHE A O 1
ATOM 789 N N . LEU A 1 103 ? 11.875 -9.227 -15.852 1 95.44 103 LEU A N 1
ATOM 790 C CA . LEU A 1 103 ? 10.812 -9.82 -16.641 1 95.44 103 LEU A CA 1
ATOM 791 C C . LEU A 1 103 ? 11.344 -10.289 -18 1 95.44 103 LEU A C 1
ATOM 793 O O . LEU A 1 103 ? 10.727 -11.133 -18.656 1 95.44 103 LEU A O 1
ATOM 797 N N . PHE A 1 104 ? 12.375 -9.789 -18.531 1 90.75 104 PHE A N 1
ATOM 798 C CA . PHE A 1 104 ? 12.898 -10.133 -19.844 1 90.75 104 PHE A CA 1
ATOM 799 C C . PHE A 1 104 ? 14.344 -10.602 -19.75 1 90.75 104 PHE A C 1
ATOM 801 O O . PHE A 1 104 ? 14.797 -11.438 -20.531 1 90.75 104 PHE A O 1
ATOM 808 N N . MET B 1 1 ? -14.406 -19.109 -5.324 1 93.44 1 MET B N 1
ATOM 809 C CA . MET B 1 1 ? -13.719 -18.578 -4.148 1 93.44 1 MET B CA 1
ATOM 810 C C . MET B 1 1 ? -12.734 -17.484 -4.539 1 93.44 1 MET B C 1
ATOM 812 O O . MET B 1 1 ? -12.672 -16.438 -3.889 1 93.44 1 MET B O 1
ATOM 816 N N . TYR B 1 2 ? -12.25 -17.562 -5.746 1 95.62 2 TYR B N 1
ATOM 817 C CA . TYR B 1 2 ? -11.297 -16.562 -6.219 1 95.62 2 TYR B CA 1
ATOM 818 C C . TYR B 1 2 ? -11.961 -15.195 -6.363 1 95.62 2 TYR B C 1
ATOM 820 O O . TYR B 1 2 ? -11.492 -14.211 -5.797 1 95.62 2 TYR B O 1
ATOM 828 N N . PHE B 1 3 ? -13.109 -15.125 -6.973 1 96.19 3 PHE B N 1
ATOM 829 C CA . PHE B 1 3 ? -13.75 -13.852 -7.277 1 96.19 3 PHE B CA 1
ATOM 830 C C . PHE B 1 3 ? -14.328 -13.227 -6.016 1 96.19 3 PHE B C 1
ATOM 832 O O . PHE B 1 3 ? -14.359 -12 -5.883 1 96.19 3 PHE B O 1
ATOM 839 N N . VAL B 1 4 ? -14.797 -14.016 -5.105 1 96.94 4 VAL B N 1
ATOM 840 C CA . VAL B 1 4 ? -15.32 -13.484 -3.848 1 96.94 4 VAL B CA 1
ATOM 841 C C . VAL B 1 4 ? -14.203 -12.781 -3.084 1 96.94 4 VAL B C 1
ATOM 843 O O . VAL B 1 4 ? -14.383 -11.648 -2.619 1 96.94 4 VAL B O 1
ATOM 846 N N . LEU B 1 5 ? -13.086 -13.414 -3.016 1 98.06 5 LEU B N 1
ATOM 847 C CA . LEU B 1 5 ? -11.938 -12.812 -2.338 1 98.06 5 LEU B CA 1
ATOM 848 C C . LEU B 1 5 ? -11.469 -11.562 -3.068 1 98.06 5 LEU B C 1
ATOM 850 O O . LEU B 1 5 ? -11.172 -10.547 -2.438 1 98.06 5 LEU B O 1
ATOM 854 N N . ALA B 1 6 ? -11.438 -11.672 -4.367 1 97.75 6 ALA B N 1
ATOM 855 C CA . ALA B 1 6 ? -10.992 -10.531 -5.168 1 97.75 6 ALA B CA 1
ATOM 856 C C . ALA B 1 6 ? -11.906 -9.328 -4.969 1 97.75 6 ALA B C 1
ATOM 858 O O . ALA B 1 6 ? -11.438 -8.211 -4.754 1 97.75 6 ALA B O 1
ATOM 859 N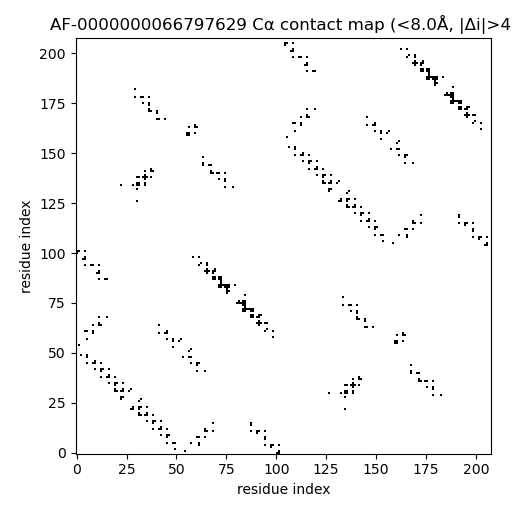 N . ILE B 1 7 ? -13.172 -9.562 -5.012 1 97.56 7 ILE B N 1
ATOM 860 C CA . ILE B 1 7 ? -14.148 -8.492 -4.879 1 97.56 7 ILE B CA 1
ATOM 861 C C . ILE B 1 7 ? -14.039 -7.855 -3.494 1 97.56 7 ILE B C 1
ATOM 863 O O . ILE B 1 7 ? -14.047 -6.629 -3.361 1 97.56 7 ILE B O 1
ATOM 867 N N . PHE B 1 8 ? -13.914 -8.609 -2.535 1 97.69 8 PHE B N 1
ATOM 868 C CA . PHE B 1 8 ? -13.828 -8.062 -1.185 1 97.69 8 PHE B CA 1
ATOM 869 C C . PHE B 1 8 ? -12.516 -7.305 -0.991 1 97.69 8 PHE B C 1
ATOM 871 O O . PHE B 1 8 ? -12.469 -6.309 -0.268 1 97.69 8 PHE B O 1
ATOM 878 N N . THR B 1 9 ? -11.484 -7.832 -1.581 1 98.19 9 THR B N 1
ATOM 879 C CA . THR B 1 9 ? -10.219 -7.109 -1.535 1 98.19 9 THR B CA 1
ATOM 880 C C . THR B 1 9 ? -10.352 -5.742 -2.197 1 98.19 9 THR B C 1
ATOM 882 O O . THR B 1 9 ? -9.812 -4.75 -1.701 1 98.19 9 THR B O 1
ATOM 885 N N . ILE B 1 10 ? -11.109 -5.672 -3.27 1 98 10 ILE B N 1
ATOM 886 C CA . ILE B 1 10 ? -11.367 -4.406 -3.949 1 98 10 ILE B CA 1
ATOM 887 C C . ILE B 1 10 ? -12.18 -3.49 -3.039 1 98 10 ILE B C 1
ATOM 889 O O . ILE B 1 10 ? -11.922 -2.287 -2.969 1 98 10 ILE B O 1
ATOM 893 N N . ILE B 1 11 ? -13.094 -4.062 -2.365 1 97.12 11 ILE B N 1
ATOM 894 C CA . ILE B 1 11 ? -13.898 -3.285 -1.424 1 97.12 11 ILE B CA 1
ATOM 895 C C . ILE B 1 11 ? -12.992 -2.701 -0.339 1 97.12 11 ILE B C 1
ATOM 897 O O . ILE B 1 11 ? -13.062 -1.506 -0.043 1 97.12 11 ILE B O 1
ATOM 901 N N . SER B 1 12 ? -12.164 -3.535 0.221 1 97.38 12 SER B N 1
ATOM 902 C CA . SER B 1 12 ? -11.219 -3.086 1.244 1 97.38 12 SER B CA 1
ATOM 903 C C . SER B 1 12 ? -10.336 -1.96 0.726 1 97.38 12 SER B C 1
ATOM 905 O O . SER B 1 12 ? -10.141 -0.952 1.408 1 97.38 12 SER B O 1
ATOM 907 N N . ALA B 1 13 ? -9.859 -2.148 -0.483 1 97.88 13 ALA B N 1
ATOM 908 C CA . ALA B 1 13 ? -8.984 -1.146 -1.085 1 97.88 13 ALA B CA 1
ATOM 909 C C . ALA B 1 13 ? -9.75 0.135 -1.398 1 97.88 13 ALA B C 1
ATOM 911 O O . ALA B 1 13 ? -9.203 1.236 -1.294 1 97.88 13 ALA B O 1
ATOM 912 N N . SER B 1 14 ? -11 0.021 -1.744 1 96.81 14 SER B N 1
ATOM 913 C CA . SER B 1 14 ? -11.844 1.177 -2.033 1 96.81 14 SER B CA 1
ATOM 914 C C . SER B 1 14 ? -12.109 1.998 -0.775 1 96.81 14 SER B C 1
ATOM 916 O O . SER B 1 14 ? -12.133 3.23 -0.824 1 96.81 14 SER B O 1
ATOM 918 N N . VAL B 1 15 ? -12.336 1.326 0.252 1 95.19 15 VAL B N 1
ATOM 919 C CA . VAL B 1 15 ? -12.555 2.006 1.524 1 95.19 15 VAL B CA 1
ATOM 920 C C . VAL B 1 15 ? -11.312 2.818 1.894 1 95.19 15 VAL B C 1
ATOM 922 O O . VAL B 1 15 ? -11.414 3.994 2.252 1 95.19 15 VAL B O 1
ATOM 925 N N . SER B 1 16 ? -10.164 2.213 1.824 1 95.56 16 SER B N 1
ATOM 926 C CA . SER B 1 16 ? -8.914 2.898 2.119 1 95.56 16 SER B CA 1
ATOM 927 C C . SER B 1 16 ? -8.711 4.102 1.201 1 95.56 16 SER B C 1
ATOM 929 O O . SER B 1 16 ? -8.336 5.18 1.658 1 95.56 16 SER B O 1
ATOM 931 N N . LEU B 1 17 ? -8.969 3.891 -0.068 1 96 17 LEU B N 1
ATOM 932 C CA . LEU B 1 17 ? -8.844 4.973 -1.039 1 96 17 LEU B CA 1
ATOM 933 C C . LEU B 1 17 ? -9.836 6.086 -0.744 1 96 17 LEU B C 1
ATOM 935 O O . LEU B 1 17 ? -9.5 7.27 -0.818 1 96 17 LEU B O 1
ATOM 939 N N . GLY B 1 18 ? -11.023 5.664 -0.429 1 94.31 18 GLY B N 1
ATOM 940 C CA . GLY B 1 18 ? -12.031 6.648 -0.082 1 94.31 18 GLY B CA 1
ATOM 941 C C . GLY B 1 18 ? -11.625 7.535 1.079 1 94.31 18 GLY B C 1
ATOM 942 O O . GLY B 1 18 ? -11.773 8.758 1.013 1 94.31 18 GLY B O 1
ATOM 943 N N . TYR B 1 19 ? -11.102 6.996 2.105 1 91.75 19 TYR B N 1
ATOM 944 C CA . TYR B 1 19 ? -10.633 7.754 3.258 1 91.75 19 TYR B CA 1
ATOM 945 C C . TYR B 1 19 ? -9.508 8.711 2.861 1 91.75 19 TYR B C 1
ATOM 947 O O . TYR B 1 19 ? -9.461 9.844 3.332 1 91.75 19 TYR B O 1
ATOM 955 N N . SER B 1 20 ? -8.648 8.258 2.078 1 94.19 20 SER B N 1
ATOM 956 C CA . SER B 1 20 ? -7.516 9.086 1.671 1 94.19 20 SER B CA 1
ATOM 957 C C . SER B 1 20 ? -7.973 10.258 0.811 1 94.19 20 SER B C 1
ATOM 959 O O . SER B 1 20 ? -7.453 11.367 0.941 1 94.19 20 SER B O 1
ATOM 961 N N . ILE B 1 21 ? -8.914 10.008 -0.065 1 94.69 21 ILE B N 1
ATOM 962 C CA . ILE B 1 21 ? -9.453 11.078 -0.9 1 94.69 21 ILE B CA 1
ATOM 963 C C . ILE B 1 21 ? -10.164 12.109 -0.025 1 94.69 21 ILE B C 1
ATOM 965 O O . ILE B 1 21 ? -9.992 13.32 -0.217 1 94.69 21 ILE B O 1
ATOM 969 N N . GLN B 1 22 ? -10.914 11.625 0.935 1 92.81 22 GLN B N 1
ATOM 970 C CA . GLN B 1 22 ? -11.602 12.523 1.858 1 92.81 22 GLN B CA 1
ATOM 971 C C . GLN B 1 22 ? -10.609 13.359 2.656 1 92.81 22 GLN B C 1
ATOM 973 O O . GLN B 1 22 ? -10.844 14.547 2.887 1 92.81 22 GLN B O 1
ATOM 978 N N . ALA B 1 23 ? -9.539 12.758 3.113 1 91.25 23 ALA B N 1
ATOM 979 C CA . ALA B 1 23 ? -8.508 13.469 3.865 1 91.25 23 ALA B CA 1
ATOM 980 C C . ALA B 1 23 ? -7.863 14.562 3.018 1 91.25 23 ALA B C 1
ATOM 982 O O . ALA B 1 23 ? -7.57 15.648 3.516 1 91.25 23 ALA B O 1
ATOM 983 N N . CYS B 1 24 ? -7.66 14.32 1.727 1 92.19 24 CYS B N 1
ATOM 984 C CA . CYS B 1 24 ? -7.082 15.305 0.815 1 92.19 24 CYS B CA 1
ATOM 985 C C . CYS B 1 24 ? -8.039 16.469 0.592 1 92.19 24 CYS B C 1
ATOM 987 O O . CYS B 1 24 ? -7.605 17.625 0.515 1 92.19 24 CYS B O 1
ATOM 989 N N . ALA B 1 25 ? -9.273 16.156 0.546 1 92.75 25 ALA B N 1
ATOM 990 C CA . ALA B 1 25 ? -10.289 17.172 0.276 1 92.75 25 ALA B CA 1
ATOM 991 C C . ALA B 1 25 ? -10.547 18.031 1.51 1 92.75 25 ALA B C 1
ATOM 993 O O . ALA B 1 25 ? -10.789 19.234 1.395 1 92.75 25 ALA B O 1
ATOM 994 N N . SER B 1 26 ? -10.391 17.469 2.699 1 88.88 26 SER B N 1
ATOM 995 C CA . SER B 1 26 ? -10.773 18.172 3.92 1 88.88 26 SER B CA 1
ATOM 996 C C . SER B 1 26 ? -9.594 18.953 4.5 1 88.88 26 SER B C 1
ATOM 998 O O . SER B 1 26 ? -9.773 20.031 5.078 1 88.88 26 SER B O 1
ATOM 1000 N N . SER B 1 27 ? -8.414 18.562 4.488 1 84.19 27 SER B N 1
ATOM 1001 C CA . SER B 1 27 ? -7.32 19.188 5.227 1 84.19 27 SER B CA 1
ATOM 1002 C C . SER B 1 27 ? -6.285 19.797 4.281 1 84.19 27 SER B C 1
ATOM 1004 O O . SER B 1 27 ? -5.551 20.703 4.656 1 84.19 27 SER B O 1
ATOM 1006 N N . HIS B 1 28 ? -6.191 19.453 3.061 1 82.94 28 HIS B N 1
ATOM 1007 C CA . HIS B 1 28 ? -5.145 19.828 2.115 1 82.94 28 HIS B CA 1
ATOM 1008 C C . HIS B 1 28 ? -3.758 19.641 2.729 1 82.94 28 HIS B C 1
ATOM 1010 O O . HIS B 1 28 ? -2.854 20.438 2.475 1 82.94 28 HIS B O 1
ATOM 1016 N N . ASN B 1 29 ? -3.656 18.734 3.676 1 89.12 29 ASN B N 1
ATOM 1017 C CA . ASN B 1 29 ? -2.404 18.391 4.336 1 89.12 29 ASN B CA 1
ATOM 1018 C C . ASN B 1 29 ? -1.543 17.484 3.457 1 89.12 29 ASN B C 1
ATOM 1020 O O . ASN B 1 29 ? -2.057 16.578 2.801 1 89.12 29 ASN B O 1
ATOM 1024 N N . ILE B 1 30 ? -0.279 17.688 3.533 1 91.5 30 ILE B N 1
ATOM 1025 C CA . ILE B 1 30 ? 0.666 16.969 2.686 1 91.5 30 ILE B CA 1
ATOM 1026 C C . ILE B 1 30 ? 0.647 15.484 3.035 1 91.5 30 ILE B C 1
ATOM 1028 O O . ILE B 1 30 ? 0.779 14.633 2.156 1 91.5 30 ILE B O 1
ATOM 1032 N N . ASN B 1 31 ? 0.457 15.188 4.246 1 92.56 31 ASN B N 1
ATOM 1033 C CA . ASN B 1 31 ? 0.413 13.797 4.684 1 92.56 31 ASN B CA 1
ATOM 1034 C C . ASN B 1 31 ? -0.785 13.062 4.09 1 92.56 31 ASN B C 1
ATOM 1036 O O . ASN B 1 31 ? -0.725 11.852 3.865 1 92.56 31 ASN B O 1
ATOM 1040 N N . ALA B 1 32 ? -1.827 13.797 3.824 1 93.44 32 ALA B N 1
ATOM 1041 C CA . ALA B 1 32 ? -2.986 13.195 3.166 1 93.44 32 ALA B CA 1
ATOM 1042 C C . ALA B 1 32 ? -2.654 12.789 1.731 1 93.44 32 ALA B C 1
ATOM 1044 O O . ALA B 1 32 ? -3.109 11.75 1.252 1 93.44 32 ALA B O 1
ATOM 1045 N N . TYR B 1 33 ? -1.882 13.57 1.114 1 94.38 33 TYR B N 1
ATOM 1046 C CA . TYR B 1 33 ? -1.458 13.25 -0.244 1 94.38 33 TYR B CA 1
ATOM 1047 C C . TYR B 1 33 ? -0.565 12.016 -0.262 1 94.38 33 TYR B C 1
ATOM 1049 O O . TYR B 1 33 ? -0.656 11.188 -1.173 1 94.38 33 TYR B O 1
ATOM 1057 N N . TYR B 1 34 ? 0.209 11.906 0.736 1 93.5 34 TYR B N 1
ATOM 1058 C CA . TYR B 1 34 ? 1.063 10.727 0.823 1 93.5 34 TYR B CA 1
ATOM 1059 C C . TYR B 1 34 ? 0.241 9.484 1.124 1 93.5 34 TYR B C 1
ATOM 1061 O O . TYR B 1 34 ? 0.551 8.391 0.635 1 93.5 34 TYR B O 1
ATOM 1069 N N . ALA B 1 35 ? -0.734 9.617 1.93 1 94.12 35 ALA B N 1
ATOM 1070 C CA . ALA B 1 35 ? -1.642 8.492 2.162 1 94.12 35 ALA B CA 1
ATOM 1071 C C . ALA B 1 35 ? -2.342 8.078 0.872 1 94.12 35 ALA B C 1
ATOM 1073 O O . ALA B 1 35 ? -2.502 6.887 0.603 1 94.12 35 ALA B O 1
ATOM 1074 N N . LEU B 1 36 ? -2.684 9.023 0.086 1 95.06 36 LEU B N 1
ATOM 1075 C CA . LEU B 1 36 ? -3.33 8.766 -1.197 1 95.06 36 LEU B CA 1
ATOM 1076 C C . LEU B 1 36 ? -2.371 8.07 -2.16 1 95.06 36 LEU B C 1
ATOM 1078 O O . LEU B 1 36 ? -2.775 7.184 -2.912 1 95.06 36 LEU B O 1
ATOM 1082 N N . SER B 1 37 ? -1.167 8.461 -2.092 1 96.06 37 SER B N 1
ATOM 1083 C CA . SER B 1 37 ? -0.159 7.891 -2.977 1 96.06 37 SER B CA 1
ATOM 1084 C C . SER B 1 37 ? 0.04 6.402 -2.697 1 96.06 37 SER B C 1
ATOM 1086 O O . SER B 1 37 ? 0.465 5.652 -3.578 1 96.06 37 SER B O 1
ATOM 1088 N N . ARG B 1 38 ? -0.246 5.871 -1.549 1 96.75 38 ARG B N 1
ATOM 1089 C CA . ARG B 1 38 ? -0.116 4.461 -1.191 1 96.75 38 ARG B CA 1
ATOM 1090 C C . ARG B 1 38 ? -1.425 3.715 -1.426 1 96.75 38 ARG B C 1
ATOM 1092 O O . ARG B 1 38 ? -1.417 2.562 -1.864 1 96.75 38 ARG B O 1
ATOM 1099 N N . SER B 1 39 ? -2.512 4.43 -1.3 1 97.69 39 SER B N 1
ATOM 1100 C CA . SER B 1 39 ? -3.826 3.805 -1.415 1 97.69 39 SER B CA 1
ATOM 1101 C C . SER B 1 39 ? -4.203 3.574 -2.875 1 97.69 39 SER B C 1
ATOM 1103 O O . SER B 1 39 ? -4.824 2.564 -3.211 1 97.69 39 SER B O 1
ATOM 1105 N N . LEU B 1 40 ? -3.789 4.469 -3.686 1 97.5 40 LEU B N 1
ATOM 1106 C CA . LEU B 1 40 ? -4.164 4.379 -5.094 1 97.5 40 LEU B CA 1
ATOM 1107 C C . LEU B 1 40 ? -3.52 3.162 -5.746 1 97.5 40 LEU B C 1
ATOM 1109 O O . LEU B 1 40 ? -4.203 2.371 -6.402 1 97.5 40 LEU B O 1
ATOM 1113 N N . PRO B 1 41 ? -2.24 2.957 -5.59 1 98.06 41 PRO B N 1
ATOM 1114 C CA . PRO B 1 41 ? -1.635 1.758 -6.176 1 98.06 41 PRO B CA 1
ATOM 1115 C C . PRO B 1 41 ? -2.262 0.467 -5.656 1 98.06 41 PRO B C 1
ATOM 1117 O O . PRO B 1 41 ? -2.502 -0.463 -6.43 1 98.06 41 PRO B O 1
ATOM 1120 N N . LEU B 1 42 ? -2.533 0.394 -4.387 1 98 42 LEU B N 1
ATOM 1121 C CA . LEU B 1 42 ? -3.145 -0.801 -3.816 1 98 42 LEU B CA 1
ATOM 1122 C C . LEU B 1 42 ? -4.52 -1.053 -4.426 1 98 42 LEU B C 1
ATOM 1124 O O . LEU B 1 42 ? -4.871 -2.197 -4.723 1 98 42 LEU B O 1
ATOM 1128 N N . PHE B 1 43 ? -5.258 0.028 -4.652 1 98.31 43 PHE B N 1
ATOM 1129 C CA . PHE B 1 43 ? -6.566 -0.093 -5.281 1 98.31 43 PHE B CA 1
ATOM 1130 C C . PHE B 1 43 ? -6.438 -0.592 -6.715 1 98.31 43 PHE B C 1
ATOM 1132 O O . PHE B 1 43 ? -7.168 -1.494 -7.129 1 98.31 43 PHE B O 1
ATOM 1139 N N . LEU B 1 44 ? -5.539 -0.037 -7.426 1 98.06 44 LEU B N 1
ATOM 1140 C CA . LEU B 1 44 ? -5.32 -0.432 -8.812 1 98.06 44 LEU B CA 1
ATOM 1141 C C . LEU B 1 44 ? -4.922 -1.9 -8.906 1 98.06 44 LEU B C 1
ATOM 1143 O O . LEU B 1 44 ? -5.438 -2.639 -9.742 1 98.06 44 LEU B O 1
ATOM 1147 N N . LEU B 1 45 ? -4.031 -2.33 -8.031 1 97.69 45 LEU B N 1
ATOM 1148 C CA . LEU B 1 45 ? -3.592 -3.721 -8.039 1 97.69 45 LEU B CA 1
ATOM 1149 C C . LEU B 1 45 ? -4.738 -4.652 -7.66 1 97.69 45 LEU B C 1
ATOM 1151 O O . LEU B 1 45 ? -4.848 -5.758 -8.195 1 97.69 45 LEU B O 1
ATOM 1155 N N . ALA B 1 46 ? -5.559 -4.18 -6.75 1 98.06 46 ALA B N 1
ATOM 1156 C CA . ALA B 1 46 ? -6.73 -4.98 -6.398 1 98.06 46 ALA B CA 1
ATOM 1157 C C . ALA B 1 46 ? -7.645 -5.172 -7.605 1 98.06 46 ALA B C 1
ATOM 1159 O O . ALA B 1 46 ? -8.141 -6.273 -7.852 1 98.06 46 ALA B O 1
ATOM 1160 N N . ILE B 1 47 ? -7.867 -4.137 -8.359 1 97.5 47 ILE B N 1
ATOM 1161 C CA . ILE B 1 47 ? -8.695 -4.211 -9.555 1 97.5 47 ILE B CA 1
ATOM 1162 C C . ILE B 1 47 ? -8.055 -5.156 -10.57 1 97.5 47 ILE B C 1
ATOM 1164 O O . ILE B 1 47 ? -8.75 -5.957 -11.211 1 97.5 47 ILE B O 1
ATOM 1168 N N . PHE B 1 48 ? -6.777 -5.105 -10.641 1 96.44 48 PHE B N 1
ATOM 1169 C CA . PHE B 1 48 ? -6.059 -5.902 -11.633 1 96.44 48 PHE B CA 1
ATOM 1170 C C . PHE B 1 48 ? -6.121 -7.383 -11.281 1 96.44 48 PHE B C 1
ATOM 1172 O O . PHE B 1 48 ? -5.879 -8.242 -12.133 1 96.44 48 PHE B O 1
ATOM 1179 N N . SER B 1 49 ? -6.383 -7.668 -10.031 1 95.62 49 SER B N 1
ATOM 1180 C CA . SER B 1 49 ? -6.52 -9.07 -9.641 1 95.62 49 SER B CA 1
ATOM 1181 C C . SER B 1 49 ? -7.668 -9.742 -10.391 1 95.62 49 SER B C 1
ATOM 1183 O O . SER B 1 49 ? -7.68 -10.961 -10.547 1 95.62 49 SER B O 1
ATOM 1185 N N . LEU B 1 50 ? -8.625 -8.961 -10.875 1 94.75 50 LEU B N 1
ATOM 1186 C CA . LEU B 1 50 ? -9.742 -9.5 -11.633 1 94.75 50 LEU B CA 1
ATOM 1187 C C . LEU B 1 50 ? -9.305 -9.914 -13.039 1 94.75 50 LEU B C 1
ATOM 1189 O O . LEU B 1 50 ? -9.953 -10.75 -13.672 1 94.75 50 LEU B O 1
ATOM 1193 N N . VAL B 1 51 ? -8.258 -9.344 -13.531 1 92.12 51 VAL B N 1
ATOM 1194 C CA . VAL B 1 51 ? -7.809 -9.555 -14.906 1 92.12 51 VAL B CA 1
ATOM 1195 C C . VAL B 1 51 ? -6.688 -10.594 -14.93 1 92.12 51 VAL B C 1
ATOM 1197 O O . VAL B 1 51 ? -6.699 -11.508 -15.758 1 92.12 51 VAL B O 1
ATOM 1200 N N . ILE B 1 52 ? -5.699 -10.547 -14.07 1 87.31 52 ILE B N 1
ATOM 1201 C CA . ILE 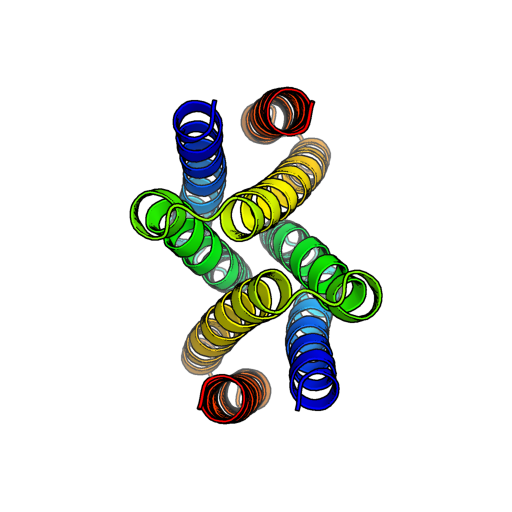B 1 52 ? -4.516 -11.398 -14.07 1 87.31 52 ILE B CA 1
ATOM 1202 C C . ILE B 1 52 ? -4.898 -12.812 -13.648 1 87.31 52 ILE B C 1
ATOM 1204 O O . ILE B 1 52 ? -4.301 -13.789 -14.109 1 87.31 52 ILE B O 1
ATOM 1208 N N . HIS B 1 53 ? -5.855 -13.047 -12.945 1 90.5 53 HIS B N 1
ATOM 1209 C CA . HIS B 1 53 ? -6.363 -14.312 -12.438 1 90.5 53 HIS B CA 1
ATOM 1210 C C . HIS B 1 53 ? -5.227 -15.188 -11.914 1 90.5 53 HIS B C 1
ATOM 1212 O O . HIS B 1 53 ? -5.09 -16.344 -12.32 1 90.5 53 HIS B O 1
ATOM 1218 N N . SER B 1 54 ? -4.336 -14.711 -11.141 1 94.44 54 SER B N 1
ATOM 1219 C CA . SER B 1 54 ? -3.264 -15.414 -10.438 1 94.44 54 SER B CA 1
ATOM 1220 C C . SER B 1 54 ? -3.539 -15.477 -8.938 1 94.44 54 SER B C 1
ATOM 1222 O O . SER B 1 54 ? -3.797 -14.453 -8.305 1 94.44 54 SER B O 1
ATOM 1224 N N . ALA B 1 55 ? -3.463 -16.734 -8.492 1 95.38 55 ALA B N 1
ATOM 1225 C CA . ALA B 1 55 ? -3.744 -16.938 -7.074 1 95.38 55 ALA B CA 1
ATOM 1226 C C . ALA B 1 55 ? -2.729 -16.188 -6.207 1 95.38 55 ALA B C 1
ATOM 1228 O O . ALA B 1 55 ? -3.096 -15.539 -5.23 1 95.38 55 ALA B O 1
ATOM 1229 N N . ILE B 1 56 ? -1.486 -16.266 -6.551 1 95.56 56 ILE B N 1
ATOM 1230 C CA . ILE B 1 56 ? -0.43 -15.664 -5.754 1 95.56 56 ILE B CA 1
ATOM 1231 C C . ILE B 1 56 ? -0.578 -14.141 -5.777 1 95.56 56 ILE B C 1
ATOM 1233 O O . ILE B 1 56 ? -0.378 -13.477 -4.758 1 95.56 56 ILE B O 1
ATOM 1237 N N . PHE B 1 57 ? -0.917 -13.609 -6.902 1 96.12 57 PHE B N 1
ATOM 1238 C CA . PHE B 1 57 ? -1.168 -12.18 -7.039 1 96.12 57 PHE B CA 1
ATOM 1239 C C . PHE B 1 57 ? -2.283 -11.734 -6.102 1 96.12 57 PHE B C 1
ATOM 1241 O O . PHE B 1 57 ? -2.105 -10.797 -5.32 1 96.12 57 PHE B O 1
ATOM 1248 N N . LEU B 1 58 ? -3.32 -12.461 -6.176 1 97.38 58 LEU B N 1
ATOM 1249 C CA . LEU B 1 58 ? -4.484 -12.125 -5.363 1 97.38 58 LEU B CA 1
ATOM 1250 C C . LEU B 1 58 ? -4.168 -12.273 -3.877 1 97.38 58 LEU B C 1
ATOM 1252 O O . LEU B 1 58 ? -4.527 -11.414 -3.07 1 97.38 58 LEU B O 1
ATOM 1256 N N . ILE B 1 59 ? -3.521 -13.32 -3.512 1 97.38 59 ILE B N 1
ATOM 1257 C CA . ILE B 1 59 ? -3.154 -13.562 -2.119 1 97.38 59 ILE B CA 1
ATOM 1258 C C . ILE B 1 59 ? -2.266 -12.43 -1.615 1 97.38 59 ILE B C 1
ATOM 1260 O O . ILE B 1 59 ? -2.453 -11.938 -0.501 1 97.38 59 ILE B O 1
ATOM 1264 N N . THR B 1 60 ? -1.353 -11.961 -2.41 1 96.94 60 THR B N 1
ATOM 1265 C CA . THR B 1 60 ? -0.421 -10.898 -2.033 1 96.94 60 THR B CA 1
ATOM 1266 C C . THR B 1 60 ? -1.167 -9.602 -1.734 1 96.94 60 THR B C 1
ATOM 1268 O O . THR B 1 60 ? -0.971 -9 -0.679 1 96.94 60 THR B O 1
ATOM 1271 N N . ILE B 1 61 ? -2.018 -9.227 -2.631 1 97.75 61 ILE B N 1
ATOM 1272 C CA . ILE B 1 61 ? -2.734 -7.969 -2.449 1 97.75 61 ILE B CA 1
ATOM 1273 C C . ILE B 1 61 ? -3.738 -8.102 -1.307 1 97.75 61 ILE B C 1
ATOM 1275 O O . ILE B 1 61 ? -3.971 -7.152 -0.559 1 97.75 61 ILE B O 1
ATOM 1279 N N . SER B 1 62 ? -4.301 -9.266 -1.163 1 98.31 62 SER B N 1
ATOM 1280 C CA . SER B 1 62 ? -5.227 -9.5 -0.061 1 98.31 62 SER B CA 1
ATOM 1281 C C . SER B 1 62 ? -4.531 -9.344 1.288 1 98.31 62 SER B C 1
ATOM 1283 O O . SER B 1 62 ? -5.059 -8.695 2.195 1 98.31 62 SER B O 1
ATOM 1285 N N . ILE B 1 63 ? -3.396 -9.883 1.39 1 97.81 63 ILE B N 1
ATOM 1286 C CA . ILE B 1 63 ? -2.641 -9.766 2.633 1 97.81 63 ILE B CA 1
ATOM 1287 C C . ILE B 1 63 ? -2.299 -8.305 2.891 1 97.81 63 ILE B C 1
ATOM 1289 O O . ILE B 1 63 ? -2.422 -7.816 4.02 1 97.81 63 ILE B O 1
ATOM 1293 N N . ALA B 1 64 ? -1.86 -7.637 1.871 1 97.81 64 ALA B N 1
ATOM 1294 C CA . ALA B 1 64 ? -1.552 -6.215 2.008 1 97.81 64 ALA B CA 1
ATOM 1295 C C . ALA B 1 64 ? -2.752 -5.441 2.549 1 97.81 64 ALA B C 1
ATOM 1297 O O . ALA B 1 64 ? -2.621 -4.664 3.494 1 97.81 64 ALA B O 1
ATOM 1298 N N . MET B 1 65 ? -3.879 -5.68 2.008 1 98.12 65 MET B N 1
ATOM 1299 C CA . MET B 1 65 ? -5.066 -4.91 2.373 1 98.12 65 MET B CA 1
ATOM 1300 C C . MET B 1 65 ? -5.555 -5.297 3.764 1 98.12 65 MET B C 1
ATOM 1302 O O . MET B 1 65 ? -6.074 -4.453 4.5 1 98.12 65 MET B O 1
ATOM 1306 N N . ILE B 1 66 ? -5.457 -6.555 4.125 1 98.31 66 ILE B N 1
ATOM 1307 C CA . ILE B 1 66 ? -5.816 -6.988 5.469 1 98.31 66 ILE B CA 1
ATOM 1308 C C . ILE B 1 66 ? -4.973 -6.238 6.496 1 98.31 66 ILE B C 1
ATOM 1310 O O . ILE B 1 66 ? -5.5 -5.715 7.48 1 98.31 66 ILE B O 1
ATOM 1314 N N . LEU B 1 67 ? -3.719 -6.141 6.242 1 97.56 67 LEU B N 1
ATOM 1315 C CA . LEU B 1 67 ? -2.812 -5.453 7.156 1 97.56 67 LEU B CA 1
ATOM 1316 C C . LEU B 1 67 ? -3.102 -3.957 7.188 1 97.56 67 LEU B C 1
ATOM 1318 O O . LEU B 1 67 ? -3.15 -3.352 8.266 1 97.56 67 LEU B O 1
ATOM 1322 N N . VAL B 1 68 ? -3.285 -3.365 6.051 1 97.69 68 VAL B N 1
ATOM 1323 C CA . VAL B 1 68 ? -3.568 -1.938 5.949 1 97.69 68 VAL B CA 1
ATOM 1324 C C . VAL B 1 68 ? -4.844 -1.607 6.723 1 97.69 68 VAL B C 1
ATOM 1326 O O . VAL B 1 68 ? -4.859 -0.686 7.539 1 97.69 68 VAL B O 1
ATOM 1329 N N . GLN B 1 69 ? -5.863 -2.385 6.477 1 97.56 69 GLN B N 1
ATOM 1330 C CA . GLN B 1 69 ? -7.145 -2.109 7.113 1 97.56 69 GLN B CA 1
ATOM 1331 C C . GLN B 1 69 ? -7.078 -2.352 8.617 1 97.56 69 GLN B C 1
ATOM 1333 O O . GLN B 1 69 ? -7.715 -1.64 9.398 1 97.56 69 GLN B O 1
ATOM 1338 N N . PHE B 1 70 ? -6.359 -3.297 9.023 1 97.44 70 PHE B N 1
ATOM 1339 C CA . PHE B 1 70 ? -6.172 -3.541 10.445 1 97.44 70 PHE B CA 1
ATOM 1340 C C . PHE B 1 70 ? -5.477 -2.359 11.117 1 97.44 70 PHE B C 1
ATOM 1342 O O . PHE B 1 70 ? -5.914 -1.892 12.172 1 97.44 70 PHE B O 1
ATOM 1349 N N . LEU B 1 71 ? -4.488 -1.866 10.539 1 96.75 71 LEU B N 1
ATOM 1350 C CA . LEU B 1 71 ? -3.756 -0.726 11.078 1 96.75 71 LEU B CA 1
ATOM 1351 C C . LEU B 1 71 ? -4.605 0.54 11.031 1 96.75 71 LEU B C 1
ATOM 1353 O O . LEU B 1 71 ? -4.543 1.371 11.938 1 96.75 71 LEU B O 1
ATOM 1357 N N . ASP B 1 72 ? -5.344 0.642 9.93 1 96.25 72 ASP B N 1
ATOM 1358 C CA . ASP B 1 72 ? -6.262 1.774 9.852 1 96.25 72 ASP B CA 1
ATOM 1359 C C . ASP B 1 72 ? -7.242 1.774 11.023 1 96.25 72 ASP B C 1
ATOM 1361 O O . ASP B 1 72 ? -7.602 2.836 11.531 1 96.25 72 ASP B O 1
ATOM 1365 N N . ALA B 1 73 ? -7.68 0.624 11.352 1 96.19 73 ALA B N 1
ATOM 1366 C CA . ALA B 1 73 ? -8.594 0.517 12.484 1 96.19 73 ALA B CA 1
ATOM 1367 C C . ALA B 1 73 ? -7.938 1.021 13.766 1 96.19 73 ALA B C 1
ATOM 1369 O O . ALA B 1 73 ? -8.586 1.675 14.586 1 96.19 73 ALA B O 1
ATOM 1370 N N . ILE B 1 74 ? -6.73 0.75 13.961 1 95.81 74 ILE B N 1
ATOM 1371 C CA . ILE B 1 74 ? -5.98 1.209 15.125 1 95.81 74 ILE B CA 1
ATOM 1372 C C . ILE B 1 74 ? -5.863 2.73 15.094 1 95.81 74 ILE B C 1
ATOM 1374 O O . ILE B 1 74 ? -6.039 3.391 16.125 1 95.81 74 ILE B O 1
ATOM 1378 N N . VAL B 1 75 ? -5.582 3.287 13.93 1 94.31 75 VAL B N 1
ATOM 1379 C CA . VAL B 1 75 ? -5.492 4.738 13.781 1 94.31 75 VAL B CA 1
ATOM 1380 C C . VAL B 1 75 ? -6.852 5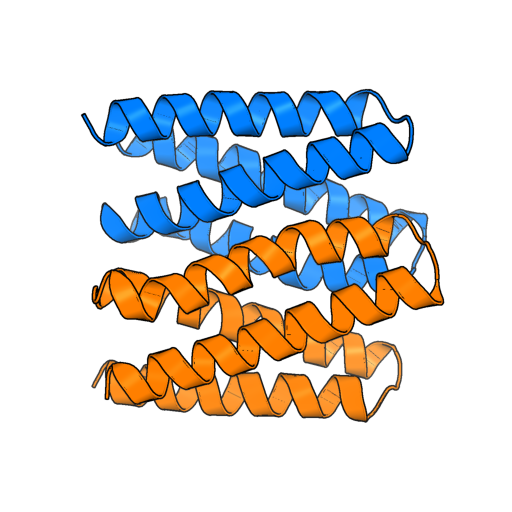.371 14.07 1 94.31 75 VAL B C 1
ATOM 1382 O O . VAL B 1 75 ? -6.93 6.398 14.742 1 94.31 75 VAL B O 1
ATOM 1385 N N . GLY B 1 76 ? -7.84 4.688 13.492 1 93.88 76 GLY B N 1
ATOM 1386 C CA . GLY B 1 76 ? -9.18 5.168 13.781 1 93.88 76 GLY B CA 1
ATOM 1387 C C . GLY B 1 76 ? -9.508 5.172 15.266 1 93.88 76 GLY B C 1
ATOM 1388 O O . GLY B 1 76 ? -10.141 6.102 15.766 1 93.88 76 GLY B O 1
ATOM 1389 N N . TYR B 1 77 ? -9.109 4.16 15.969 1 93.69 77 TYR B N 1
ATOM 1390 C CA . TYR B 1 77 ? -9.328 4.059 17.406 1 93.69 77 TYR B CA 1
ATOM 1391 C C . TYR B 1 77 ? -8.594 5.172 18.141 1 93.69 77 TYR B C 1
ATOM 1393 O O . TYR B 1 77 ? -9.148 5.789 19.062 1 93.69 77 TYR B O 1
ATOM 1401 N N . LYS B 1 78 ? -7.414 5.488 17.766 1 90.81 78 LYS B N 1
ATOM 1402 C CA . LYS B 1 78 ? -6.613 6.535 18.391 1 90.81 78 LYS B CA 1
ATOM 1403 C C . LYS B 1 78 ? -7.223 7.914 18.156 1 90.81 78 LYS B C 1
ATOM 1405 O O . LYS B 1 78 ? -7.109 8.805 19 1 90.81 78 LYS B O 1
ATOM 1410 N N . SER B 1 79 ? -7.875 8.078 17.047 1 90.56 79 SER B N 1
ATOM 1411 C CA . SER B 1 79 ? -8.484 9.359 16.703 1 90.56 79 SER B CA 1
ATOM 1412 C C . SER B 1 79 ? -9.906 9.453 17.25 1 90.56 79 SER B C 1
ATOM 1414 O O . SER B 1 79 ? -10.594 10.453 17.047 1 90.56 79 SER B O 1
ATOM 1416 N N . GLU B 1 80 ? -10.367 8.352 17.891 1 91.5 80 GLU B N 1
ATOM 1417 C CA . GLU B 1 80 ? -11.688 8.297 18.531 1 91.5 80 GLU B CA 1
ATOM 1418 C C . GLU B 1 80 ? -12.797 8.477 17.5 1 91.5 80 GLU B C 1
ATOM 1420 O O . GLU B 1 80 ? -13.781 9.188 17.75 1 91.5 80 GLU B O 1
ATOM 1425 N N . ASP B 1 81 ? -12.523 7.984 16.344 1 90.94 81 ASP B N 1
ATOM 1426 C CA . ASP B 1 81 ? -13.539 7.973 15.297 1 90.94 81 ASP B CA 1
ATOM 1427 C C . ASP B 1 81 ? -14.141 6.578 15.133 1 90.94 81 ASP B C 1
ATOM 1429 O O . ASP B 1 81 ? -13.453 5.648 14.695 1 90.94 81 ASP B O 1
ATOM 1433 N N . VAL B 1 82 ? -15.352 6.449 15.398 1 90 82 VAL B N 1
ATOM 1434 C CA . VAL B 1 82 ? -16.031 5.156 15.438 1 90 82 VAL B CA 1
ATOM 1435 C C . VAL B 1 82 ? -16.062 4.551 14.039 1 90 82 VAL B C 1
ATOM 1437 O O . VAL B 1 82 ? -15.773 3.365 13.859 1 90 82 VAL B O 1
ATOM 1440 N N . PHE B 1 83 ? -16.453 5.332 13.07 1 89.56 83 PHE B N 1
ATOM 1441 C CA . PHE B 1 83 ? -16.578 4.848 11.703 1 89.56 83 PHE B CA 1
ATOM 1442 C C . PHE B 1 83 ? -15.234 4.441 11.133 1 89.56 83 PHE B C 1
ATOM 1444 O O . PHE B 1 83 ? -15.125 3.418 10.453 1 89.56 83 PHE B O 1
ATOM 1451 N N . LYS B 1 84 ? -14.266 5.113 11.508 1 91 84 LYS B N 1
ATOM 1452 C CA . LYS B 1 84 ? -12.93 4.836 10.992 1 91 84 LYS B CA 1
ATOM 1453 C C . LYS B 1 84 ? -12.266 3.707 11.773 1 91 84 LYS B C 1
ATOM 1455 O O . LYS B 1 84 ? -11.227 3.188 11.359 1 91 84 LYS B O 1
ATOM 1460 N N . THR B 1 85 ? -12.828 3.338 12.836 1 93.75 85 THR B N 1
ATOM 1461 C CA . THR B 1 85 ? -12.328 2.207 13.609 1 93.75 85 THR B CA 1
ATOM 1462 C C . THR B 1 85 ? -13.008 0.912 13.18 1 93.75 85 THR B C 1
ATOM 1464 O O . THR B 1 85 ? -12.336 -0.03 12.742 1 93.75 85 THR B O 1
ATOM 1467 N N . TYR B 1 86 ? -14.297 0.947 13.141 1 93.94 86 TYR B N 1
ATOM 1468 C CA . TYR B 1 86 ? -15.031 -0.297 12.938 1 93.94 86 TYR B CA 1
ATOM 1469 C C . TYR B 1 86 ? -15.133 -0.635 11.453 1 93.94 86 TYR B C 1
ATOM 1471 O O . TYR B 1 86 ? -15.211 -1.809 11.078 1 93.94 86 TYR B O 1
ATOM 1479 N N . GLY B 1 87 ? -15.203 0.375 10.594 1 93.12 87 GLY B N 1
ATOM 1480 C CA . GLY B 1 87 ? -15.219 0.121 9.164 1 93.12 87 GLY B CA 1
ATOM 1481 C C . GLY B 1 87 ? -14.039 -0.7 8.688 1 93.12 87 GLY B C 1
ATOM 1482 O O . GLY B 1 87 ? -14.203 -1.838 8.242 1 93.12 87 GLY B O 1
ATOM 1483 N N . PRO B 1 88 ? -12.898 -0.136 8.867 1 95.81 88 PRO B N 1
ATOM 1484 C CA . PRO B 1 88 ? -11.688 -0.86 8.469 1 95.81 88 PRO B CA 1
ATOM 1485 C C . PRO B 1 88 ? -11.516 -2.174 9.227 1 95.81 88 PRO B C 1
ATOM 1487 O O . PRO B 1 88 ? -11.031 -3.158 8.656 1 95.81 88 PRO B O 1
ATOM 1490 N N . LEU B 1 89 ? -11.859 -2.236 10.469 1 96.38 89 LEU B N 1
ATOM 1491 C CA . LEU B 1 89 ? -11.734 -3.465 11.242 1 96.38 89 LEU B CA 1
ATOM 1492 C C . LEU B 1 89 ? -12.602 -4.57 10.656 1 96.38 89 LEU B C 1
ATOM 1494 O O . LEU B 1 89 ? -12.141 -5.699 10.477 1 96.38 89 LEU B O 1
ATOM 1498 N N . ALA B 1 90 ? -13.812 -4.207 10.359 1 96 90 ALA B N 1
ATOM 1499 C CA . ALA B 1 90 ? -14.727 -5.176 9.766 1 96 90 ALA B CA 1
ATOM 1500 C C . ALA B 1 90 ? -14.195 -5.688 8.422 1 96 90 ALA B C 1
ATOM 1502 O O . ALA B 1 90 ? -14.203 -6.891 8.164 1 96 90 ALA B O 1
ATOM 1503 N N . THR B 1 91 ? -13.766 -4.777 7.617 1 96.44 91 THR B N 1
ATOM 1504 C CA . THR B 1 91 ? -13.258 -5.172 6.309 1 96.44 91 THR B CA 1
ATOM 1505 C C . THR B 1 91 ? -12.016 -6.051 6.453 1 96.44 91 THR B C 1
ATOM 1507 O O . THR B 1 91 ? -11.844 -7.023 5.719 1 96.44 91 THR B O 1
ATOM 1510 N N . SER B 1 92 ? -11.164 -5.746 7.41 1 97.38 92 SER B N 1
ATOM 1511 C CA . SER B 1 92 ? -9.945 -6.527 7.621 1 97.38 92 SER B CA 1
ATOM 1512 C C . SER B 1 92 ? -10.273 -7.945 8.07 1 97.38 92 SER B C 1
ATOM 1514 O O . SER B 1 92 ? -9.711 -8.914 7.559 1 97.38 92 SER B O 1
ATOM 1516 N N . VAL B 1 93 ? -11.195 -8.078 8.938 1 97.5 93 VAL B N 1
ATOM 1517 C CA . VAL B 1 93 ? -11.555 -9.375 9.492 1 97.5 93 VAL B CA 1
ATOM 1518 C C . VAL B 1 93 ? -12.234 -10.227 8.422 1 97.5 93 VAL B C 1
ATOM 1520 O O . VAL B 1 93 ? -11.883 -11.398 8.234 1 97.5 93 VAL B O 1
ATOM 1523 N N . VAL B 1 94 ? -13.188 -9.664 7.762 1 97.81 94 VAL B N 1
ATOM 1524 C CA . VAL B 1 94 ? -13.891 -10.414 6.723 1 97.81 94 VAL B CA 1
ATOM 1525 C C . VAL B 1 94 ? -12.906 -10.812 5.625 1 97.81 94 VAL B C 1
ATOM 1527 O O . VAL B 1 94 ? -12.93 -11.953 5.152 1 97.81 94 VAL B O 1
ATOM 1530 N N . ASN B 1 95 ? -12.039 -9.836 5.219 1 98.38 95 ASN B N 1
ATOM 1531 C CA . ASN B 1 95 ? -11.031 -10.148 4.211 1 98.38 95 ASN B CA 1
ATOM 1532 C C . ASN B 1 95 ? -10.109 -11.273 4.672 1 98.38 95 ASN B C 1
ATOM 1534 O O . ASN B 1 95 ? -9.742 -12.141 3.875 1 98.38 95 ASN B O 1
ATOM 1538 N N . LEU B 1 96 ? -9.766 -11.297 5.934 1 98.06 96 LEU B N 1
ATOM 1539 C CA . LEU B 1 96 ? -8.914 -12.344 6.488 1 98.06 96 LEU B CA 1
ATOM 1540 C C . LEU B 1 96 ? -9.609 -13.695 6.449 1 98.06 96 LEU B C 1
ATOM 1542 O O . LEU B 1 96 ? -9.016 -14.695 6.047 1 98.06 96 LEU B O 1
ATOM 1546 N N . ILE B 1 97 ? -10.82 -13.695 6.812 1 98.31 97 ILE B N 1
ATOM 1547 C CA . ILE B 1 97 ? -11.594 -14.938 6.797 1 98.31 97 ILE B CA 1
ATOM 1548 C C . ILE B 1 97 ? -11.688 -15.469 5.367 1 98.31 97 ILE B C 1
ATOM 1550 O O . ILE B 1 97 ? -11.461 -16.656 5.129 1 98.31 97 ILE B O 1
ATOM 1554 N N . LEU B 1 98 ? -12.008 -14.594 4.457 1 98.44 98 LEU B N 1
ATOM 1555 C CA . LEU B 1 98 ? -12.133 -15 3.059 1 98.44 98 LEU B CA 1
ATOM 1556 C C . LEU B 1 98 ? -10.805 -15.508 2.521 1 98.44 98 LEU B C 1
ATOM 1558 O O . LEU B 1 98 ? -10.766 -16.453 1.729 1 98.44 98 LEU B O 1
ATOM 1562 N N . LEU B 1 99 ? -9.695 -14.867 2.918 1 98 99 LEU B N 1
ATOM 1563 C CA . LEU B 1 99 ? -8.383 -15.336 2.5 1 98 99 LEU B CA 1
ATOM 1564 C C . LEU B 1 99 ? -8.109 -16.734 3.035 1 98 99 LEU B C 1
ATOM 1566 O O . LEU B 1 99 ? -7.613 -17.594 2.307 1 98 99 LEU B O 1
ATOM 1570 N N . ILE B 1 100 ? -8.422 -16.969 4.297 1 97.88 100 ILE B N 1
ATOM 1571 C CA . ILE B 1 100 ? -8.211 -18.281 4.91 1 97.88 100 ILE B CA 1
ATOM 1572 C C . ILE B 1 100 ? -9.039 -19.328 4.176 1 97.88 100 ILE B C 1
ATOM 1574 O O . ILE B 1 100 ? -8.539 -20.422 3.869 1 97.88 100 ILE B O 1
ATOM 1578 N N . VAL B 1 101 ? -10.281 -19.031 3.863 1 97.31 101 VAL B N 1
ATOM 1579 C CA . VAL B 1 101 ? -11.148 -19.953 3.139 1 97.31 101 VAL B CA 1
ATOM 1580 C C . VAL B 1 101 ? -10.578 -20.219 1.752 1 97.31 101 VAL B C 1
ATOM 1582 O O . VAL B 1 101 ? -10.625 -21.359 1.262 1 97.31 101 VAL B O 1
ATOM 1585 N N . PHE B 1 102 ? -10.039 -19.188 1.139 1 97.12 102 PHE B N 1
ATOM 1586 C CA . PHE B 1 102 ? -9.453 -19.312 -0.19 1 97.12 102 PHE B CA 1
ATOM 1587 C C . PHE B 1 102 ? -8.234 -20.234 -0.156 1 97.12 102 PHE B C 1
ATOM 1589 O O . PHE B 1 102 ? -7.992 -20.984 -1.098 1 97.12 102 PHE B O 1
ATOM 1596 N N . LEU B 1 103 ? -7.445 -20.25 0.906 1 95.44 103 LEU B N 1
ATOM 1597 C CA . LEU B 1 103 ? -6.207 -21.016 1.019 1 95.44 103 LEU B CA 1
ATOM 1598 C C . LEU B 1 103 ? -6.492 -22.469 1.396 1 95.44 103 LEU B C 1
ATOM 1600 O O . LEU B 1 103 ? -5.656 -23.344 1.172 1 95.44 103 LEU B O 1
ATOM 1604 N N . PHE B 1 104 ? -7.547 -22.797 2.014 1 90.81 104 PHE B N 1
ATOM 1605 C CA . PHE B 1 104 ? -7.855 -24.156 2.463 1 90.81 104 PHE B CA 1
ATOM 1606 C C . PHE B 1 104 ? -9.18 -24.625 1.881 1 90.81 104 PHE B C 1
ATOM 1608 O O . PHE B 1 104 ? -9.367 -25.828 1.644 1 90.81 104 PHE B O 1
#

Secondary structure (DSSP, 8-state):
-HHHHHHHHHHHHHHHHHHHHHHHHHH--HHHHHHHHHHHHHHHHHHHHHHH--HHHHHHHHHHHHHHHHHHHHHHHHTT-HHHHHHHHHHHHHHHHHHHHHH-/-HHHHHHHHHHHHHHHHHHHHHHHHHH--HHHHHHHHHHHHHHHHHHHHHHH--HHHHHHHHHHHHHHHHHHHHHHHHTT-HHHHHHHHHHHHHHHHHHHHHH-

Radius of gyration: 16.09 Å; Cα contacts (8 Å, |Δi|>4): 293; chains: 2; bounding box: 35×46×38 Å

Solvent-accessible surface area (backbone atoms only — not comparable to full-atom values): 9999 Å² total; per-residue (Å²): 101,67,65,60,41,43,50,48,37,33,49,46,25,46,52,52,32,48,53,22,52,50,40,36,73,71,63,70,40,69,41,16,48,48,24,32,24,48,26,49,36,52,30,51,53,32,57,44,39,75,72,68,69,41,69,59,49,41,53,51,51,40,52,40,45,29,46,24,24,42,40,35,14,53,51,16,52,75,68,71,32,65,66,47,17,52,50,31,35,51,45,16,52,53,46,47,51,42,48,52,59,62,74,103,101,67,65,62,41,44,51,46,37,34,50,47,25,46,52,53,32,50,52,22,53,50,40,36,74,72,65,70,40,70,41,16,47,48,23,32,25,48,26,48,37,52,31,52,52,32,56,43,40,74,72,68,70,41,70,59,49,40,52,50,53,41,51,41,44,28,47,23,23,42,39,35,14,52,49,16,52,76,69,71,33,66,67,46,17,52,50,30,36,50,44,17,51,53,47,46,51,42,49,54,59,61,74,102

Sequence (208 aa):
MYFVLAIFTIISASVSLGYSIQACASSHNINAYYALSRSLPLFLLAIFSLVIHSAIFLITISIAMILVQFLDAIVGYKSEDVFKTYGPLATSVVNLILLIVFLFMYFVLAIFTIISASVSLGYSIQACASSHNINAYYALSRSLPLFLLAIFSLVIHSAIFLITISIAMILVQFLDAIVGYKSEDVFKTYGPLATSVVNLILLIVFLF

Nearest PDB structures (foldseek):
  4k1n-assembly1_B  TM=4.894E-01  e=3.942E+00  Mus musculus
  1dov-assembly1_A  TM=4.835E-01  e=5.818E+00  Mus musculus
  4k1n-assembly1_B  TM=4.894E-01  e=3.942E+00  Mus musculus
  1dov-assembly1_A  TM=4.835E-01  e=5.818E+00  Mus musculus

pLDDT: mean 95.19, std 3.13, range [82.56, 98.44]

Foldseek 3Di:
DQVVLLVLLLVLLVVQLVVLVVCCVPPVDPVSVVSNVVSVVLNVLSVCCVVVVDPVSSLVSLVVSLVVLCVQLVVCVVVVHPCSNVVSVVSSVVSVVVSVVVVD/DQVVLLVLLLVLLVVQLVVLVVCCVPPVDPVSVVSNVVSVVLNVLSVCCVVVVDPVSSLVSLVVSLVVLCVQLVVCVVVVHPCSNVVSVVSSVVSVVVSVVVVD

Organism: Staphylococcus aureus (strain NCTC 8325 / PS 47) (NCBI:txid93061)